Protein AF-A0A922MWJ1-F1 (afdb_monomer)

Mean predicted aligned error: 18.18 Å

Radius of gyration: 22.11 Å; Cα contacts (8 Å, |Δi|>4): 135; chains: 1; bounding box: 50×34×79 Å

Secondary structure (DSSP, 8-state):
-TT-GGGT-TTSTTSS-HHHHHHHHHHHHTTS-TT--HHHHHHHHHHHHHHHHHHHHHHHHHHHS-SS--------TTHHHHGGGGGGG--S-------------------HHHHHHHHHHHHHHTTT---SSS-TTSHHHHHHHHHHHHHHTS-HHHHHHHHHHHHHHHHHT-TT-TT-TTT--------

Nearest PDB structures (foldseek):
  6xip-assembly1_C-2  TM=5.883E-01  e=5.086E+00  Severe acute respiratory syndrome coronavirus 2

pLDDT: mean 71.6, std 17.93, range [30.42, 93.5]

Solvent-accessible surface area (backbone atoms only — not comparable to full-atom values): 11684 Å² total; per-residue (Å²): 112,85,92,48,44,37,76,77,33,84,88,34,89,45,37,82,35,61,71,58,32,52,48,52,24,35,60,55,14,63,76,73,40,90,90,43,43,28,64,58,47,48,53,52,50,50,51,51,52,53,53,50,53,51,52,52,52,52,42,49,52,49,67,67,56,80,61,103,60,82,77,69,77,84,84,57,89,59,51,76,81,46,52,69,69,59,61,78,71,62,65,95,65,92,72,91,72,81,79,81,74,92,79,83,89,72,88,74,97,72,64,71,64,14,51,53,50,18,53,50,51,26,49,58,42,51,56,90,60,94,64,92,85,75,54,82,83,40,77,49,31,46,50,16,51,53,52,20,58,54,26,50,74,39,55,55,66,56,24,50,53,53,49,51,53,52,49,52,52,54,54,41,63,32,88,88,32,93,79,9,73,87,70,61,70,79,88,75,80,78,129

Organism: Spodoptera exigua (NCBI:txid7107)

Structure (mmCIF, N/CA/C/O backbone):
data_AF-A0A922MWJ1-F1
#
_entry.id   AF-A0A922MWJ1-F1
#
loop_
_atom_site.group_PDB
_atom_site.id
_atom_site.type_symbol
_atom_site.label_atom_id
_atom_site.label_alt_id
_atom_site.label_comp_id
_atom_site.label_asym_id
_atom_site.label_entity_id
_atom_site.label_seq_id
_atom_site.pdbx_PDB_ins_code
_atom_site.Cartn_x
_atom_site.Cartn_y
_atom_site.Cartn_z
_atom_site.occupancy
_atom_site.B_iso_or_equiv
_atom_site.auth_seq_id
_atom_site.auth_comp_id
_atom_site.auth_asym_id
_atom_site.auth_atom_id
_atom_site.pdbx_PDB_model_num
A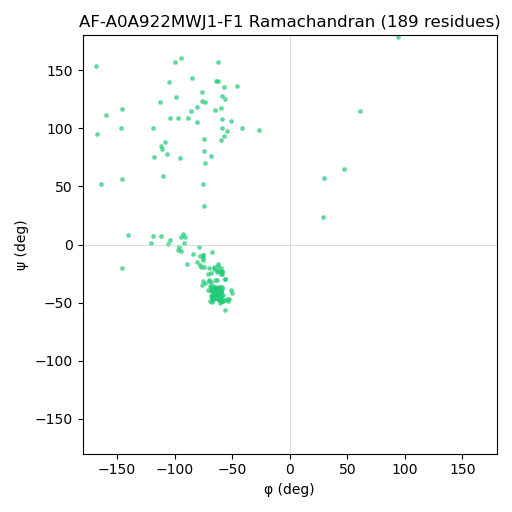TOM 1 N N . MET A 1 1 ? -7.086 -5.189 -0.617 1.00 83.56 1 MET A N 1
ATOM 2 C CA . MET A 1 1 ? -7.471 -3.976 -1.378 1.00 83.56 1 MET A CA 1
ATOM 3 C C . MET A 1 1 ? -8.116 -4.308 -2.727 1.00 83.56 1 MET A C 1
ATOM 5 O O . MET A 1 1 ? -9.212 -3.816 -2.960 1.00 83.56 1 MET A O 1
ATOM 9 N N . GLU A 1 2 ? -7.516 -5.153 -3.585 1.00 87.00 2 GLU A N 1
ATOM 10 C CA . GLU A 1 2 ? -8.071 -5.513 -4.917 1.00 87.00 2 GLU A CA 1
ATOM 11 C C . GLU A 1 2 ? -9.545 -5.962 -4.868 1.00 87.00 2 GLU A C 1
ATOM 13 O O . GLU A 1 2 ? -10.358 -5.479 -5.646 1.00 87.00 2 GLU A O 1
ATOM 18 N N . SER A 1 3 ? -9.941 -6.765 -3.879 1.00 87.19 3 SER A N 1
ATOM 19 C CA . SER A 1 3 ? -11.322 -7.254 -3.718 1.00 87.19 3 SER A CA 1
ATOM 20 C C . SER A 1 3 ? -12.378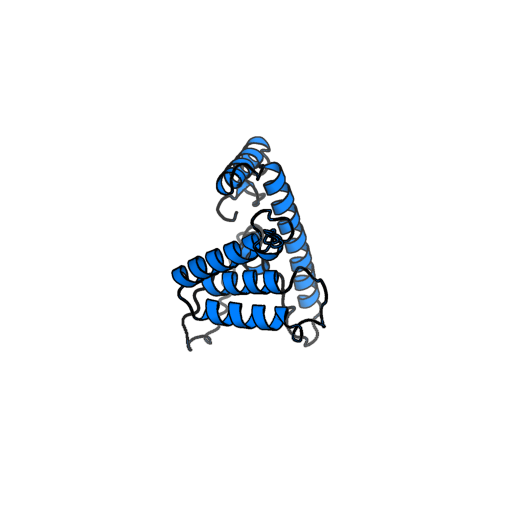 -6.194 -3.359 1.00 87.19 3 SER A C 1
ATOM 22 O O . SER A 1 3 ? -13.565 -6.509 -3.318 1.00 87.19 3 SER A O 1
ATOM 24 N N . ARG A 1 4 ? -11.991 -4.940 -3.081 1.00 88.00 4 ARG A N 1
ATOM 25 C CA . ARG A 1 4 ? -12.904 -3.857 -2.665 1.00 88.00 4 ARG A CA 1
ATOM 26 C C . ARG A 1 4 ? -12.893 -2.701 -3.681 1.00 88.00 4 ARG A C 1
ATOM 28 O O . ARG A 1 4 ? -12.284 -1.663 -3.429 1.00 88.00 4 ARG A O 1
ATOM 35 N N . PRO A 1 5 ? -13.543 -2.848 -4.851 1.00 88.25 5 PRO A N 1
ATOM 36 C CA . PRO A 1 5 ? -13.468 -1.878 -5.952 1.00 88.25 5 PRO A CA 1
ATOM 37 C C . PRO A 1 5 ? -13.989 -0.479 -5.609 1.00 88.25 5 PRO A C 1
ATOM 39 O O . PRO A 1 5 ? -13.556 0.501 -6.207 1.00 88.25 5 PRO A O 1
ATOM 42 N N . ASN A 1 6 ? -14.854 -0.340 -4.606 1.00 87.06 6 ASN A N 1
ATOM 43 C CA . ASN A 1 6 ? -15.387 0.952 -4.177 1.00 87.06 6 ASN A CA 1
ATOM 44 C C . ASN A 1 6 ? -14.332 1.940 -3.644 1.00 87.06 6 ASN A C 1
ATOM 46 O O . ASN A 1 6 ? -14.624 3.127 -3.575 1.00 87.06 6 ASN A O 1
ATOM 50 N N . ILE A 1 7 ? -13.122 1.495 -3.288 1.00 86.31 7 ILE A N 1
ATOM 51 C CA . ILE A 1 7 ? -12.037 2.374 -2.803 1.00 86.31 7 ILE A CA 1
ATOM 52 C C . ILE A 1 7 ? -10.921 2.615 -3.834 1.00 86.31 7 ILE A C 1
ATOM 54 O O . ILE A 1 7 ? -9.952 3.321 -3.535 1.00 86.31 7 ILE A O 1
ATOM 58 N N . TRP A 1 8 ? -11.021 2.036 -5.037 1.00 88.12 8 TRP A N 1
ATOM 59 C CA . TRP A 1 8 ? -9.957 2.137 -6.045 1.00 88.12 8 TRP A CA 1
ATOM 60 C C . TRP A 1 8 ? -10.413 2.189 -7.506 1.00 88.12 8 TRP A C 1
ATOM 62 O O . TRP A 1 8 ? -9.643 2.659 -8.338 1.00 88.12 8 TRP A O 1
ATOM 72 N N . ASN A 1 9 ? -11.631 1.754 -7.830 1.00 88.31 9 ASN A N 1
A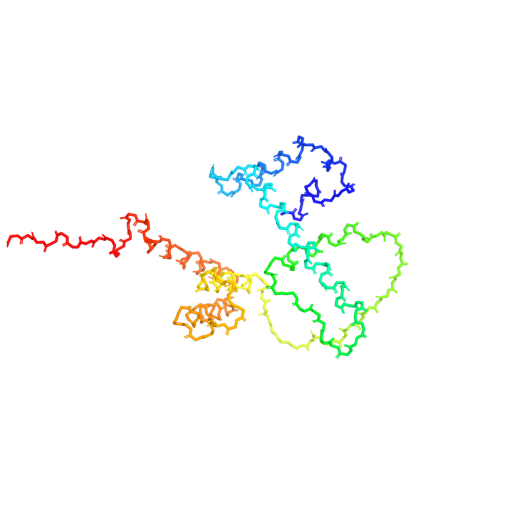TOM 73 C CA . ASN A 1 9 ? -12.174 1.764 -9.184 1.00 88.31 9 ASN A CA 1
ATOM 74 C C . ASN A 1 9 ? -13.191 2.912 -9.349 1.00 88.31 9 ASN A C 1
ATOM 76 O O . ASN A 1 9 ? -14.306 2.792 -8.840 1.00 88.31 9 ASN A O 1
ATOM 80 N N . PRO A 1 10 ? -12.868 3.982 -10.101 1.00 84.38 10 PRO A N 1
ATOM 81 C CA . PRO A 1 10 ? -13.781 5.093 -10.369 1.00 84.38 10 PRO A CA 1
ATOM 82 C C . PRO A 1 10 ? -15.086 4.697 -11.064 1.00 84.38 10 PRO A C 1
ATOM 84 O O . PRO A 1 10 ? -16.086 5.386 -10.903 1.00 84.38 10 PRO A O 1
ATOM 87 N N . LYS A 1 11 ? -15.093 3.581 -11.809 1.00 84.06 11 LYS A N 1
ATOM 88 C CA . LYS A 1 11 ? -16.288 3.053 -12.488 1.00 84.06 11 LYS A CA 1
ATOM 89 C C . LYS A 1 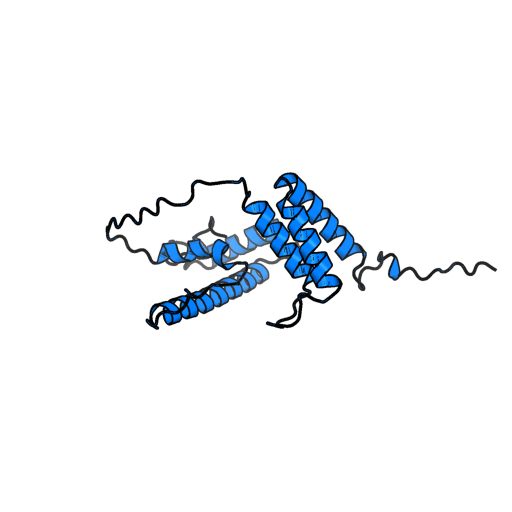11 ? -17.237 2.320 -11.527 1.00 84.06 11 LYS A C 1
ATOM 91 O O . LYS A 1 11 ? -18.339 1.954 -11.918 1.00 84.06 11 LYS A O 1
ATOM 96 N N . HIS A 1 12 ? -16.828 2.062 -10.282 1.00 84.38 12 HIS A N 1
ATOM 97 C CA . HIS A 1 12 ? -17.676 1.379 -9.310 1.00 84.38 12 HIS A CA 1
ATOM 98 C C . HIS A 1 12 ? -18.753 2.340 -8.760 1.00 84.38 12 HIS A C 1
ATOM 100 O O . HIS A 1 12 ? -18.394 3.405 -8.258 1.00 84.38 12 HIS A O 1
ATOM 106 N N . PRO A 1 13 ? -20.049 1.965 -8.719 1.00 85.69 13 PRO A N 1
ATOM 107 C CA . PRO A 1 13 ? -21.137 2.868 -8.306 1.00 85.69 13 PRO A CA 1
ATOM 108 C C . PRO A 1 13 ? -20.962 3.494 -6.915 1.00 85.69 13 PRO A C 1
ATOM 110 O O . PRO A 1 13 ? -21.406 4.603 -6.649 1.00 85.69 13 PRO A O 1
ATOM 113 N N . LYS A 1 14 ? -20.284 2.783 -6.007 1.00 87.00 14 LYS A N 1
ATOM 114 C CA . LYS A 1 14 ? -20.013 3.250 -4.635 1.00 87.00 14 LYS A CA 1
ATOM 115 C C . LYS A 1 14 ? -18.690 4.016 -4.480 1.00 87.00 14 LYS A C 1
ATOM 117 O O . LYS A 1 14 ? -18.314 4.310 -3.352 1.00 87.00 14 LYS A O 1
ATOM 122 N N . TYR A 1 15 ? -17.977 4.315 -5.568 1.00 81.50 15 TYR A N 1
ATOM 123 C CA . TYR A 1 15 ? -16.695 5.030 -5.522 1.00 81.50 15 TYR A CA 1
ATOM 124 C C . TYR A 1 15 ? -16.841 6.494 -5.092 1.00 81.50 15 TYR A C 1
ATOM 126 O O . TYR A 1 15 ? -16.017 7.023 -4.349 1.00 81.50 15 TYR A O 1
ATOM 134 N N . THR A 1 16 ? -17.915 7.156 -5.512 1.00 80.81 16 THR A N 1
ATOM 135 C CA . THR A 1 16 ? -18.207 8.543 -5.121 1.00 80.81 16 THR A CA 1
ATOM 136 C C . THR A 1 16 ? -18.838 8.638 -3.732 1.00 80.81 16 THR A C 1
ATOM 138 O O . THR A 1 16 ? -18.838 9.704 -3.123 1.00 80.81 16 THR A O 1
ATOM 141 N N . SER A 1 17 ? -19.334 7.523 -3.186 1.00 88.06 17 SER A N 1
ATOM 142 C CA . SER A 1 17 ? -19.963 7.510 -1.870 1.00 88.06 17 SER A CA 1
ATOM 143 C C . SER A 1 17 ? -18.924 7.479 -0.749 1.00 88.06 17 SER A C 1
ATOM 145 O O . SER A 1 17 ? -18.343 6.434 -0.444 1.00 88.06 17 SER A O 1
ATOM 147 N N . LEU A 1 18 ? -18.748 8.626 -0.088 1.00 84.62 18 LEU A N 1
ATOM 148 C CA . LEU A 1 18 ? -17.897 8.770 1.100 1.00 84.62 18 LEU A CA 1
ATOM 149 C C . LEU A 1 18 ? -18.262 7.750 2.183 1.00 84.62 18 LEU A C 1
ATOM 151 O O . LEU A 1 18 ? -17.400 6.997 2.626 1.00 84.62 18 LEU A O 1
ATOM 155 N N . LYS A 1 19 ? -19.557 7.621 2.498 1.00 89.56 19 LYS A N 1
ATOM 156 C CA . LYS A 1 19 ? -20.070 6.671 3.498 1.00 89.56 19 LYS A CA 1
ATOM 157 C C . LYS A 1 19 ? -19.596 5.235 3.250 1.00 89.56 19 LYS A C 1
ATOM 159 O O . LYS A 1 19 ? -19.147 4.565 4.175 1.00 89.56 19 LYS A O 1
ATOM 164 N N . TYR A 1 20 ? -19.689 4.742 2.012 1.00 88.50 20 TYR A N 1
ATOM 165 C CA . TYR A 1 20 ? -19.267 3.372 1.697 1.00 88.50 20 TYR A CA 1
ATOM 166 C C . TYR A 1 20 ? -17.747 3.212 1.672 1.00 88.50 20 TYR A C 1
ATOM 168 O O . TYR A 1 20 ? -17.247 2.149 2.034 1.00 88.50 20 TYR A O 1
ATOM 176 N N . ARG A 1 21 ? -17.006 4.242 1.258 1.00 88.25 21 ARG A N 1
ATOM 177 C CA . ARG A 1 21 ? -15.540 4.220 1.273 1.00 88.25 21 ARG A CA 1
ATOM 178 C C . ARG A 1 21 ? -14.987 4.206 2.688 1.00 88.25 21 ARG A C 1
ATOM 180 O O . ARG A 1 21 ? -14.182 3.334 2.995 1.00 88.25 21 ARG A O 1
ATOM 187 N N . ASP A 1 22 ? -15.460 5.106 3.542 1.00 91.12 22 ASP A N 1
ATOM 188 C CA . ASP A 1 22 ? -15.017 5.194 4.933 1.00 91.12 22 ASP A CA 1
ATOM 189 C C . ASP A 1 22 ? -15.386 3.920 5.702 1.00 91.12 22 ASP A C 1
ATOM 191 O O . ASP A 1 22 ? -14.548 3.383 6.424 1.00 91.12 22 ASP A O 1
ATOM 195 N N . LYS A 1 23 ? -16.568 3.336 5.436 1.00 93.38 23 LYS A N 1
ATOM 196 C CA . LYS A 1 23 ? -16.925 2.004 5.949 1.00 93.38 23 LYS A CA 1
ATOM 197 C C . LYS A 1 23 ? -15.915 0.934 5.523 1.00 93.38 23 LYS A C 1
ATOM 199 O O . LYS A 1 23 ? -15.459 0.161 6.353 1.00 93.38 23 LYS A O 1
ATOM 204 N N . THR A 1 24 ? -15.543 0.882 4.245 1.00 93.50 24 THR A N 1
ATOM 205 C CA . THR A 1 24 ? -14.551 -0.092 3.764 1.00 93.50 24 THR A CA 1
ATOM 206 C C . THR A 1 24 ? -13.170 0.128 4.375 1.00 93.50 24 THR A C 1
ATOM 208 O O . THR A 1 24 ? -12.498 -0.850 4.686 1.00 93.50 24 THR A O 1
ATOM 211 N N . TYR A 1 25 ? -12.738 1.373 4.583 1.00 91.00 25 TYR A N 1
ATOM 212 C CA . TYR A 1 25 ? -11.474 1.631 5.274 1.00 91.00 25 TYR A CA 1
ATOM 213 C C . TYR A 1 25 ? -11.525 1.211 6.746 1.00 91.00 25 TYR A C 1
ATOM 215 O O . TYR A 1 25 ? -10.560 0.625 7.226 1.00 91.00 25 TYR A O 1
ATOM 223 N N . ALA A 1 26 ? -12.643 1.442 7.438 1.00 92.25 26 ALA A N 1
ATOM 224 C CA . ALA A 1 26 ? -12.844 0.973 8.808 1.00 92.25 26 ALA A CA 1
ATOM 225 C C . ALA A 1 26 ? -12.854 -0.564 8.904 1.00 92.25 26 ALA A C 1
ATOM 227 O O . ALA A 1 26 ? -12.191 -1.118 9.772 1.00 92.25 26 ALA A O 1
ATOM 228 N N . GLU A 1 27 ? -13.522 -1.255 7.970 1.00 92.88 27 GLU A N 1
ATOM 229 C CA . GLU A 1 27 ? -13.491 -2.725 7.868 1.00 92.88 27 GLU A CA 1
ATOM 230 C C . GLU A 1 27 ? -12.072 -3.261 7.627 1.00 92.88 27 GLU A C 1
ATOM 232 O O . GLU A 1 27 ? -11.717 -4.322 8.128 1.00 92.88 27 GLU A O 1
ATOM 237 N N . PHE A 1 28 ? -11.246 -2.550 6.852 1.00 90.75 28 PHE A N 1
ATOM 238 C CA . PHE A 1 28 ? -9.840 -2.924 6.698 1.00 90.75 28 PHE A CA 1
ATOM 239 C C . PHE A 1 28 ? -9.065 -2.713 7.989 1.00 90.75 28 PHE A C 1
ATOM 241 O O . PHE A 1 28 ? -8.288 -3.582 8.364 1.00 90.75 28 PHE A O 1
ATOM 248 N N . ALA A 1 29 ? -9.275 -1.581 8.655 1.00 91.81 29 ALA A N 1
ATOM 249 C CA . ALA A 1 29 ? -8.581 -1.244 9.887 1.00 91.81 29 ALA A CA 1
ATOM 250 C C . ALA A 1 29 ? -8.847 -2.285 10.988 1.00 91.81 29 ALA A C 1
ATOM 252 O O . ALA A 1 29 ? -7.905 -2.748 11.622 1.00 91.81 29 ALA A O 1
ATOM 253 N N . SER A 1 30 ? -10.090 -2.768 11.114 1.00 91.06 30 SER A N 1
ATOM 254 C CA . SER A 1 30 ? -10.455 -3.786 12.109 1.00 91.06 30 SER A CA 1
ATOM 255 C C . SER A 1 30 ? -9.743 -5.133 11.938 1.00 91.06 30 SER A C 1
ATOM 257 O O . SER A 1 30 ? -9.701 -5.910 12.883 1.00 91.06 30 SER A O 1
ATOM 259 N N . LEU A 1 31 ? -9.180 -5.430 10.759 1.00 89.06 31 LEU A N 1
ATOM 260 C CA . LEU A 1 31 ? -8.400 -6.657 10.540 1.00 89.06 31 LEU A CA 1
ATOM 261 C C . LEU A 1 31 ? -7.013 -6.612 11.194 1.00 89.06 31 LEU A C 1
ATOM 263 O O . LEU A 1 31 ? -6.402 -7.661 11.369 1.00 89.06 31 LEU A O 1
ATOM 267 N N . TYR A 1 32 ? -6.514 -5.417 11.516 1.00 81.19 32 TYR A N 1
ATOM 268 C CA . TYR A 1 32 ? -5.160 -5.199 12.028 1.00 81.19 32 TYR A CA 1
ATOM 269 C C . TYR A 1 32 ? -5.148 -4.746 13.494 1.00 81.19 32 TYR A C 1
ATOM 271 O O . TYR A 1 32 ? -4.091 -4.422 14.016 1.00 81.19 32 TYR A O 1
ATOM 279 N N . GLY A 1 33 ? -6.303 -4.747 14.166 1.00 80.75 33 GLY A N 1
ATOM 280 C CA . GLY A 1 33 ? -6.432 -4.364 15.572 1.00 80.75 33 GLY A CA 1
ATOM 281 C C . GLY A 1 33 ? -6.814 -2.898 15.789 1.00 80.75 33 GLY A C 1
ATOM 282 O O . GLY A 1 33 ? -7.004 -2.120 14.856 1.00 80.75 33 GLY A O 1
ATOM 283 N N . ASN A 1 34 ? -6.961 -2.531 17.062 1.00 81.56 34 ASN A N 1
ATOM 284 C CA . ASN A 1 34 ? -7.569 -1.261 17.484 1.00 81.56 34 ASN A CA 1
ATOM 285 C C . ASN A 1 34 ? -6.657 -0.038 17.282 1.00 81.56 34 ASN A C 1
ATOM 287 O O . ASN A 1 34 ? -7.110 1.098 17.397 1.00 81.56 34 ASN A O 1
ATOM 291 N N . GLU A 1 35 ? -5.377 -0.266 16.997 1.00 81.56 35 GLU A N 1
ATOM 292 C CA . GLU A 1 35 ? -4.370 0.772 16.752 1.00 81.56 35 GLU A CA 1
ATOM 293 C C . GLU A 1 35 ? -4.466 1.379 15.343 1.00 81.56 35 GLU A C 1
ATOM 295 O O . GLU A 1 35 ? -3.991 2.488 15.095 1.00 81.56 35 GLU A O 1
ATOM 300 N N . PHE A 1 36 ? -5.143 0.692 14.419 1.00 84.25 36 PHE A N 1
ATOM 301 C CA . PHE A 1 36 ? -5.390 1.196 13.078 1.00 84.25 36 PHE A CA 1
ATOM 302 C C . PHE A 1 36 ? -6.793 1.785 12.991 1.00 84.25 36 PHE A C 1
ATOM 304 O O . PHE A 1 36 ? -7.797 1.136 13.276 1.00 84.25 36 PHE A O 1
ATOM 311 N N . THR A 1 37 ? -6.879 3.028 12.522 1.00 90.88 37 THR A N 1
ATOM 312 C CA . THR A 1 37 ? -8.154 3.663 12.183 1.00 90.88 37 THR A CA 1
ATOM 313 C C . THR A 1 37 ? -8.392 3.605 10.678 1.00 90.88 37 THR A C 1
ATOM 315 O O . THR A 1 37 ? -7.454 3.541 9.876 1.00 90.88 37 THR A O 1
ATOM 318 N N . GLY A 1 38 ? -9.658 3.699 10.259 1.00 88.88 38 GLY A N 1
ATOM 319 C CA . GLY A 1 38 ? -9.992 3.821 8.836 1.00 88.88 38 GLY A CA 1
ATOM 320 C C . GLY A 1 38 ? -9.297 5.015 8.164 1.00 88.88 38 GLY A C 1
ATOM 321 O O . GLY A 1 38 ? -8.944 4.943 6.988 1.00 88.88 38 GLY A O 1
ATOM 322 N N . GLN A 1 39 ? -9.019 6.084 8.917 1.00 86.50 39 GLN A N 1
ATOM 323 C CA . GLN A 1 39 ? -8.283 7.244 8.420 1.00 86.50 39 GLN A CA 1
ATOM 324 C C . GLN A 1 39 ? -6.814 6.904 8.117 1.00 86.50 39 GLN A C 1
ATOM 326 O O . GLN A 1 39 ? -6.349 7.177 7.013 1.00 86.50 39 GLN A O 1
ATOM 331 N N . ILE A 1 40 ? -6.123 6.193 9.016 1.00 84.50 40 ILE A N 1
ATOM 332 C CA . ILE A 1 40 ? -4.745 5.718 8.784 1.00 84.50 40 ILE A CA 1
ATOM 333 C C . ILE A 1 40 ? -4.679 4.827 7.534 1.00 84.50 40 ILE A C 1
ATOM 335 O O . ILE A 1 40 ? -3.799 4.989 6.683 1.00 84.50 40 ILE A O 1
ATOM 339 N N . VAL A 1 41 ? -5.644 3.916 7.373 1.00 90.12 41 VAL A N 1
ATOM 340 C CA . VAL A 1 41 ? -5.732 3.043 6.191 1.00 90.12 41 VAL A CA 1
ATOM 341 C C . VAL A 1 41 ? -5.941 3.859 4.911 1.00 90.12 41 VAL A C 1
ATOM 343 O O . VAL A 1 41 ? -5.298 3.592 3.892 1.00 90.12 41 VAL A O 1
ATOM 346 N N . LYS A 1 42 ? -6.820 4.863 4.947 1.00 89.44 42 LYS A N 1
ATOM 347 C CA . LYS A 1 42 ? -7.104 5.761 3.820 1.00 89.44 42 LYS A CA 1
ATOM 348 C C . LYS A 1 42 ? -5.877 6.572 3.407 1.00 89.44 42 LYS A C 1
ATOM 350 O O . LYS A 1 42 ? -5.596 6.666 2.207 1.00 89.44 42 LYS A O 1
ATOM 355 N N . ASP A 1 43 ? -5.135 7.111 4.367 1.00 86.62 43 ASP A N 1
ATOM 356 C CA . ASP A 1 43 ? -3.926 7.897 4.113 1.00 86.62 43 ASP A CA 1
ATOM 357 C C . ASP A 1 43 ? -2.823 7.015 3.528 1.00 86.62 43 ASP A C 1
ATOM 359 O O . ASP A 1 43 ? -2.252 7.325 2.476 1.00 86.62 43 ASP A O 1
ATOM 363 N N . ARG A 1 44 ? -2.611 5.830 4.114 1.00 90.50 44 ARG A N 1
ATOM 364 C CA . ARG A 1 44 ? -1.662 4.850 3.579 1.00 90.50 44 ARG A CA 1
ATOM 365 C C . ARG A 1 44 ? -2.031 4.417 2.163 1.00 90.50 44 ARG A C 1
ATOM 367 O O . ARG A 1 44 ? -1.164 4.377 1.290 1.00 90.50 44 ARG A O 1
ATOM 374 N N . TRP A 1 45 ? -3.306 4.125 1.908 1.00 91.62 45 TRP A N 1
ATOM 375 C CA . TRP A 1 45 ? -3.788 3.745 0.581 1.00 91.62 45 TRP A CA 1
ATOM 376 C C . TRP A 1 45 ? -3.619 4.871 -0.446 1.00 91.62 45 TRP A C 1
ATOM 378 O O . TRP A 1 45 ? -3.239 4.621 -1.592 1.00 91.62 45 TRP A O 1
ATOM 388 N N . THR A 1 46 ? -3.845 6.121 -0.045 1.00 87.00 46 THR A N 1
ATOM 389 C CA . THR A 1 46 ? -3.624 7.292 -0.903 1.00 87.00 46 THR A CA 1
ATOM 390 C C . THR A 1 46 ? -2.155 7.422 -1.292 1.00 87.00 46 THR A C 1
ATOM 392 O O . THR A 1 46 ? -1.859 7.541 -2.482 1.00 87.00 46 THR A O 1
ATOM 395 N N . ASN A 1 47 ? -1.238 7.278 -0.333 1.00 89.62 47 ASN A N 1
ATOM 396 C CA . ASN A 1 47 ? 0.202 7.292 -0.594 1.00 89.62 47 ASN A CA 1
ATOM 397 C C . ASN A 1 47 ? 0.628 6.168 -1.549 1.00 89.62 47 ASN A C 1
ATOM 399 O O . ASN A 1 47 ? 1.361 6.420 -2.504 1.00 89.62 47 ASN A O 1
ATOM 403 N N . ILE A 1 48 ? 0.113 4.947 -1.356 1.00 93.25 48 ILE A N 1
ATOM 404 C CA . ILE A 1 48 ? 0.371 3.808 -2.254 1.00 93.25 48 ILE A CA 1
ATOM 405 C C . ILE A 1 48 ? -0.064 4.137 -3.689 1.00 93.25 48 ILE A C 1
ATOM 407 O O . ILE A 1 48 ? 0.722 3.961 -4.621 1.00 93.25 48 ILE A O 1
ATOM 411 N N . ARG A 1 49 ? -1.279 4.664 -3.893 1.00 90.06 49 ARG A N 1
ATOM 412 C CA . ARG A 1 49 ? -1.758 5.027 -5.240 1.00 90.06 49 ARG A CA 1
ATOM 413 C C . ARG A 1 49 ? -0.918 6.130 -5.884 1.00 90.06 49 ARG A C 1
ATOM 415 O O . ARG A 1 49 ? -0.618 6.037 -7.073 1.00 90.06 49 ARG A O 1
ATOM 422 N N . SER A 1 50 ? -0.516 7.142 -5.118 1.00 87.75 50 SER A N 1
ATOM 423 C CA . SER A 1 50 ? 0.352 8.221 -5.604 1.00 87.75 50 SER A CA 1
ATOM 424 C C . SER A 1 50 ? 1.721 7.694 -6.040 1.00 87.75 50 SER A C 1
ATOM 426 O O . SER A 1 50 ? 2.185 8.013 -7.137 1.00 87.75 50 SER A O 1
ATOM 428 N N . THR A 1 51 ? 2.342 6.821 -5.241 1.00 91.75 51 THR A N 1
ATOM 429 C CA . THR A 1 51 ? 3.612 6.172 -5.597 1.00 91.75 51 THR A CA 1
ATOM 430 C C . THR A 1 51 ? 3.465 5.285 -6.829 1.00 91.75 51 THR A C 1
ATOM 432 O O . THR A 1 51 ? 4.299 5.352 -7.733 1.00 91.75 51 THR A O 1
ATOM 435 N N . PHE A 1 52 ? 2.376 4.523 -6.937 1.00 91.75 52 PHE A N 1
ATOM 436 C CA . PHE A 1 52 ? 2.101 3.723 -8.130 1.00 91.75 52 PHE A CA 1
ATOM 437 C C . PHE A 1 52 ? 1.969 4.594 -9.390 1.00 91.75 52 PHE A C 1
ATOM 439 O O . PHE A 1 52 ? 2.596 4.305 -10.408 1.00 91.75 52 PHE A O 1
ATOM 446 N N . ALA A 1 53 ? 1.224 5.702 -9.318 1.00 88.94 53 ALA A N 1
ATOM 447 C CA . ALA A 1 53 ? 1.082 6.643 -10.429 1.00 88.94 53 ALA A CA 1
ATOM 448 C C . ALA A 1 53 ? 2.425 7.280 -10.838 1.00 88.94 53 ALA A C 1
ATOM 450 O O . ALA A 1 53 ? 2.678 7.475 -12.028 1.00 88.94 53 ALA A O 1
ATOM 451 N N . ASN A 1 54 ? 3.311 7.560 -9.875 1.00 90.31 54 ASN A N 1
ATOM 452 C CA . ASN A 1 54 ? 4.673 8.024 -10.147 1.00 90.31 54 ASN A CA 1
ATOM 453 C C . ASN A 1 54 ? 5.472 7.000 -10.959 1.00 90.31 54 ASN A C 1
ATOM 455 O O . ASN A 1 54 ? 6.038 7.357 -11.993 1.00 90.31 54 ASN A O 1
ATOM 459 N N . TYR A 1 55 ? 5.496 5.736 -10.531 1.00 90.31 55 TYR A N 1
ATOM 460 C CA . TYR A 1 55 ? 6.189 4.678 -11.271 1.00 9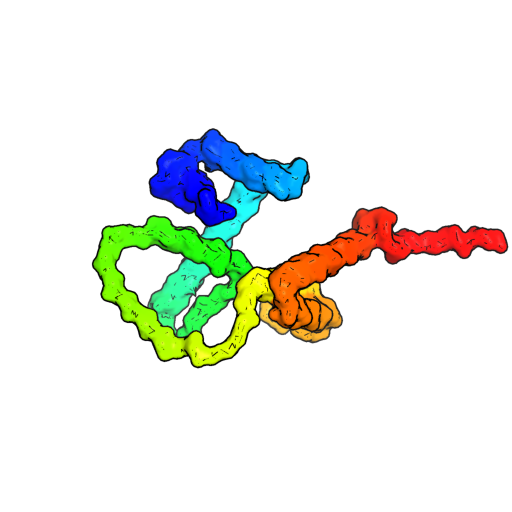0.31 55 TYR A CA 1
ATOM 461 C C . TYR A 1 55 ? 5.578 4.440 -12.649 1.00 90.31 55 TYR A C 1
ATOM 463 O O . TYR A 1 55 ? 6.317 4.301 -13.619 1.00 90.31 55 TYR A O 1
ATOM 471 N N . LEU A 1 56 ? 4.251 4.497 -12.770 1.00 90.06 56 LEU A N 1
ATOM 472 C CA . LEU A 1 56 ? 3.576 4.372 -14.058 1.00 90.06 56 LEU A CA 1
ATOM 473 C C . LEU A 1 56 ? 4.017 5.462 -15.047 1.00 90.06 56 LEU A C 1
ATOM 475 O O . LEU A 1 56 ? 4.246 5.167 -16.216 1.00 90.06 56 LEU A O 1
ATOM 479 N N . ARG A 1 57 ? 4.185 6.710 -14.587 1.00 87.62 57 ARG A N 1
ATOM 480 C CA . ARG A 1 57 ? 4.733 7.797 -15.417 1.00 87.62 57 ARG A CA 1
ATOM 481 C C . ARG A 1 57 ? 6.178 7.538 -15.843 1.00 87.62 57 ARG A C 1
ATOM 483 O O . ARG A 1 57 ? 6.513 7.829 -16.986 1.00 87.62 57 ARG A O 1
ATOM 490 N N . LYS A 1 58 ? 7.016 6.994 -14.954 1.00 86.62 58 LYS A N 1
ATOM 491 C CA . LYS A 1 58 ? 8.413 6.647 -15.272 1.00 86.62 58 LYS A CA 1
ATOM 492 C C . LYS A 1 58 ? 8.495 5.542 -16.327 1.00 86.62 58 LYS A C 1
ATOM 494 O O . LYS A 1 58 ? 9.214 5.710 -17.302 1.00 86.62 58 LYS A O 1
ATOM 499 N N . VAL A 1 59 ? 7.697 4.481 -16.175 1.00 87.19 59 VAL A N 1
ATOM 500 C CA . VAL A 1 59 ? 7.591 3.389 -17.159 1.00 87.19 59 VAL A CA 1
ATOM 501 C C . VAL A 1 59 ? 7.147 3.925 -18.521 1.00 87.19 59 VAL A C 1
ATOM 503 O O . VAL A 1 59 ? 7.779 3.628 -19.525 1.00 87.19 59 VAL A O 1
ATOM 506 N N . LYS A 1 60 ? 6.094 4.755 -18.569 1.00 85.62 60 LYS A N 1
ATOM 507 C CA . LYS A 1 60 ? 5.613 5.343 -19.831 1.00 85.62 60 LYS A CA 1
ATOM 508 C C . LYS A 1 60 ? 6.680 6.188 -20.524 1.00 85.62 60 LYS A C 1
ATOM 510 O O . LYS A 1 60 ? 6.949 5.961 -21.694 1.00 85.62 60 LYS A O 1
ATOM 515 N N . LYS A 1 61 ? 7.333 7.092 -19.785 1.00 83.88 61 LYS A N 1
ATOM 516 C CA . LYS A 1 61 ? 8.420 7.922 -20.325 1.00 83.88 61 LYS A CA 1
ATOM 517 C C . LYS A 1 61 ? 9.583 7.090 -20.858 1.00 83.88 61 LYS A C 1
ATOM 519 O O . LYS A 1 61 ? 10.122 7.422 -21.905 1.00 83.88 61 LYS A O 1
ATOM 524 N N . ALA A 1 62 ? 9.962 6.027 -20.153 1.00 81.75 62 ALA A N 1
ATOM 525 C CA . ALA A 1 62 ? 11.017 5.132 -20.612 1.00 81.75 62 ALA A CA 1
ATOM 526 C C . ALA A 1 62 ? 10.625 4.389 -21.897 1.00 81.75 62 ALA A C 1
ATOM 528 O O . ALA A 1 62 ? 11.442 4.274 -22.798 1.00 81.75 62 ALA A O 1
ATOM 529 N N . ASN A 1 63 ? 9.369 3.951 -22.014 1.00 77.06 63 ASN A N 1
ATOM 530 C CA . ASN A 1 63 ? 8.873 3.290 -23.224 1.00 77.06 63 ASN A CA 1
ATOM 531 C C . ASN A 1 63 ? 8.738 4.250 -24.423 1.00 77.06 63 ASN A C 1
ATOM 533 O O . ASN A 1 63 ? 8.870 3.830 -25.569 1.00 77.06 63 ASN A O 1
ATOM 537 N N . GLU A 1 64 ? 8.433 5.527 -24.176 1.00 78.44 64 GLU A N 1
ATOM 538 C CA . GLU A 1 64 ? 8.326 6.568 -25.209 1.00 78.44 64 GLU A CA 1
ATOM 539 C C . GLU A 1 64 ? 9.702 7.034 -25.709 1.00 78.44 64 GLU A C 1
ATOM 541 O O . GLU A 1 64 ? 9.851 7.368 -26.886 1.00 78.44 64 GLU A O 1
ATOM 546 N N . ALA A 1 65 ? 10.718 7.012 -24.841 1.00 72.06 65 ALA A N 1
ATOM 547 C CA . ALA A 1 65 ? 12.113 7.259 -25.184 1.00 72.06 65 ALA A CA 1
ATOM 548 C C . ALA A 1 65 ? 12.701 6.049 -25.935 1.00 72.06 65 ALA A C 1
ATOM 550 O O . ALA A 1 65 ? 13.511 5.295 -25.406 1.00 72.06 65 ALA A O 1
ATOM 551 N N . LYS A 1 66 ? 12.255 5.839 -27.179 1.00 58.12 66 LYS A N 1
ATOM 552 C CA . LYS A 1 66 ? 12.797 4.829 -28.097 1.00 58.12 66 LYS A CA 1
ATOM 553 C C . LYS A 1 66 ? 14.288 5.075 -28.336 1.00 58.12 66 LYS A C 1
ATOM 555 O O . LYS A 1 66 ? 14.657 5.909 -29.157 1.00 58.12 66 LYS A O 1
ATOM 560 N N . GLY A 1 67 ? 15.133 4.326 -27.652 1.00 54.28 67 GLY A N 1
ATOM 561 C CA . GLY A 1 67 ? 16.546 4.220 -27.979 1.00 54.28 67 GLY A CA 1
ATOM 562 C C . GLY A 1 67 ? 17.139 3.068 -27.204 1.00 54.28 67 GLY A C 1
ATOM 563 O O . GLY A 1 67 ? 17.433 3.282 -26.039 1.00 54.28 67 GLY A O 1
ATOM 564 N N . ASP A 1 68 ? 17.202 1.885 -27.834 1.00 58.31 68 ASP A N 1
ATOM 565 C CA . ASP A 1 68 ? 17.979 0.657 -27.540 1.00 58.31 68 ASP A CA 1
ATOM 566 C C . ASP A 1 68 ? 18.351 0.332 -26.076 1.00 58.31 68 ASP A C 1
ATOM 568 O O . ASP A 1 68 ? 19.306 -0.388 -25.797 1.00 58.31 68 ASP A O 1
ATOM 572 N N . GLY A 1 69 ? 17.594 0.859 -25.122 1.00 61.12 69 GLY A N 1
ATOM 573 C CA . GLY A 1 69 ? 17.865 0.808 -23.701 1.00 61.12 69 GLY A CA 1
ATOM 574 C C . GLY A 1 69 ? 16.954 -0.196 -23.024 1.00 61.12 69 GLY A C 1
ATOM 575 O O . GLY A 1 69 ? 15.762 -0.284 -23.326 1.00 61.12 69 GLY A O 1
ATOM 576 N N . GLU A 1 70 ? 17.537 -0.937 -22.088 1.00 61.59 70 GLU A N 1
ATOM 577 C CA . GLU A 1 70 ? 16.850 -1.911 -21.245 1.00 61.59 70 GLU A CA 1
ATOM 578 C C . GLU A 1 70 ? 15.527 -1.352 -20.678 1.00 61.59 70 GLU A C 1
ATOM 580 O O . GLU A 1 70 ? 15.480 -0.205 -20.209 1.00 61.59 70 GLU A O 1
ATOM 585 N N . PRO A 1 71 ? 14.440 -2.148 -20.684 1.00 67.69 71 PRO A N 1
ATOM 586 C CA . PRO A 1 71 ? 13.138 -1.710 -20.203 1.00 67.69 71 PRO A CA 1
ATOM 587 C C . PRO A 1 71 ? 13.230 -1.227 -18.753 1.00 67.69 71 PRO A C 1
ATOM 589 O O . PRO A 1 71 ? 13.825 -1.877 -17.891 1.00 67.69 71 PRO A O 1
ATOM 592 N N . TYR A 1 72 ? 12.600 -0.085 -18.458 1.00 79.00 72 TYR A N 1
ATOM 593 C CA . TYR A 1 72 ? 12.630 0.498 -17.117 1.00 79.00 72 TYR A CA 1
ATOM 594 C C . TYR A 1 72 ? 12.062 -0.473 -16.074 1.00 79.00 72 TYR A C 1
ATOM 596 O O . TYR A 1 72 ? 10.852 -0.708 -15.989 1.00 79.00 72 TYR A O 1
ATOM 604 N N . LYS A 1 73 ? 12.956 -1.015 -15.244 1.00 82.94 73 LYS A N 1
ATOM 605 C CA . LYS A 1 73 ? 12.620 -1.973 -14.193 1.00 82.94 73 LYS A CA 1
ATOM 606 C C . LYS A 1 73 ? 12.206 -1.246 -12.917 1.00 82.94 73 LYS A C 1
ATOM 608 O O . LYS A 1 73 ? 13.006 -0.578 -12.265 1.00 82.94 73 LYS A O 1
ATOM 613 N N . VAL A 1 74 ? 10.945 -1.411 -12.526 1.00 84.06 74 VAL A N 1
ATOM 614 C CA . VAL A 1 74 ? 10.433 -0.877 -11.259 1.00 84.06 74 VAL A CA 1
ATOM 615 C C . VAL A 1 74 ? 10.922 -1.744 -10.095 1.00 84.06 74 VAL A C 1
ATOM 617 O O . VAL A 1 74 ? 10.651 -2.939 -10.056 1.00 84.06 74 VAL A O 1
ATOM 620 N N . THR A 1 75 ? 11.603 -1.140 -9.121 1.00 86.31 75 THR A N 1
ATOM 621 C CA . THR A 1 75 ? 12.127 -1.822 -7.918 1.00 86.31 75 THR A CA 1
ATOM 622 C C . THR A 1 75 ? 11.206 -1.717 -6.698 1.00 86.31 75 THR A C 1
ATOM 624 O O . THR A 1 75 ? 11.497 -2.260 -5.634 1.00 86.31 75 THR A O 1
ATOM 627 N N . TRP A 1 76 ? 10.080 -1.011 -6.820 1.00 88.56 76 TRP A N 1
ATOM 628 C CA . TRP A 1 76 ? 9.158 -0.797 -5.709 1.00 88.56 76 TRP A CA 1
ATOM 629 C C . TRP A 1 76 ? 8.367 -2.061 -5.366 1.00 88.56 76 TRP A C 1
ATOM 631 O O . TRP A 1 76 ? 7.621 -2.579 -6.190 1.00 88.56 76 TRP A O 1
ATOM 641 N N . HIS A 1 77 ? 8.471 -2.511 -4.115 1.00 86.06 77 HIS A N 1
ATOM 642 C CA . HIS A 1 77 ? 7.917 -3.782 -3.631 1.00 86.06 77 HIS A CA 1
ATOM 643 C C . HIS A 1 77 ? 6.391 -3.935 -3.778 1.00 86.06 77 HIS A C 1
ATOM 645 O O . HIS A 1 77 ? 5.897 -5.055 -3.843 1.00 86.06 77 HIS A O 1
ATOM 651 N N . LEU A 1 78 ? 5.627 -2.838 -3.851 1.00 87.81 78 LEU A N 1
ATOM 652 C CA . LEU A 1 78 ? 4.174 -2.896 -4.080 1.00 87.81 78 LEU A CA 1
ATOM 653 C C . LEU A 1 78 ? 3.786 -2.808 -5.558 1.00 87.81 78 LEU A C 1
ATOM 655 O O . LEU A 1 78 ? 2.594 -2.807 -5.860 1.00 87.81 78 LEU A O 1
ATOM 659 N N . TRP A 1 79 ? 4.752 -2.722 -6.478 1.00 89.81 79 TRP A N 1
ATOM 660 C CA . TRP A 1 79 ? 4.483 -2.556 -7.904 1.00 89.81 79 TRP A CA 1
ATOM 661 C C . TRP A 1 79 ? 3.577 -3.660 -8.440 1.00 89.81 79 TRP A C 1
ATOM 663 O O . TRP A 1 79 ? 2.485 -3.369 -8.930 1.00 89.81 79 TRP A O 1
ATOM 673 N N . ASP A 1 80 ? 3.986 -4.921 -8.274 1.00 88.31 80 ASP A N 1
ATOM 674 C CA . ASP A 1 80 ? 3.232 -6.063 -8.788 1.00 88.31 80 ASP A CA 1
ATOM 675 C C . ASP A 1 80 ? 1.864 -6.196 -8.121 1.00 88.31 80 ASP A C 1
ATOM 677 O O . ASP A 1 80 ? 0.859 -6.383 -8.810 1.00 88.31 80 ASP A O 1
ATOM 681 N N . ALA A 1 81 ? 1.811 -5.988 -6.802 1.00 88.62 81 ALA A N 1
ATOM 682 C CA . ALA A 1 81 ? 0.577 -5.994 -6.023 1.00 88.62 81 ALA A CA 1
ATOM 683 C C . ALA A 1 81 ? -0.398 -4.878 -6.432 1.00 88.62 81 ALA A C 1
ATOM 685 O O . ALA A 1 81 ? -1.592 -5.000 -6.183 1.00 88.62 81 ALA A O 1
ATOM 686 N N . CYS A 1 82 ? 0.078 -3.799 -7.063 1.00 91.94 82 CYS A N 1
ATOM 687 C CA . CYS A 1 82 ? -0.747 -2.688 -7.538 1.00 91.94 82 CYS A CA 1
ATOM 688 C C . CYS A 1 82 ? -1.115 -2.787 -9.027 1.00 91.94 82 CYS A C 1
ATOM 690 O O . CYS A 1 82 ? -1.923 -1.982 -9.493 1.00 91.94 82 CYS A O 1
ATOM 692 N N . LYS A 1 83 ? -0.603 -3.770 -9.788 1.00 89.94 83 LYS A N 1
ATOM 693 C CA . LYS A 1 83 ? -0.897 -3.905 -11.232 1.00 89.94 83 LYS A CA 1
ATOM 694 C C . LYS A 1 83 ? -2.388 -4.064 -11.537 1.00 89.94 83 LYS A C 1
ATOM 696 O O . LYS A 1 83 ? -2.821 -3.699 -12.629 1.00 89.94 83 LYS A O 1
ATOM 701 N N . PHE A 1 84 ? -3.204 -4.522 -10.582 1.00 88.88 84 PHE A N 1
ATOM 702 C CA . PHE A 1 84 ? -4.662 -4.562 -10.750 1.00 88.88 84 PHE A CA 1
ATOM 703 C C . PHE A 1 84 ? -5.282 -3.178 -11.006 1.00 88.88 84 PHE A C 1
ATOM 705 O O . PHE A 1 84 ? -6.311 -3.091 -11.672 1.00 88.88 84 PHE A O 1
ATOM 712 N N . LEU A 1 85 ? -4.637 -2.091 -10.566 1.00 88.25 85 LEU A N 1
ATOM 713 C CA . LEU A 1 85 ? -5.085 -0.719 -10.823 1.00 88.25 85 LEU A CA 1
ATOM 714 C C . LEU A 1 85 ? -5.030 -0.348 -12.314 1.00 88.25 85 LEU A C 1
ATOM 716 O O . LEU A 1 85 ? -5.750 0.549 -12.747 1.00 88.25 85 LEU A O 1
ATOM 720 N N . LEU A 1 86 ? -4.233 -1.057 -13.122 1.00 86.31 86 LEU A N 1
ATOM 721 C CA . LEU A 1 86 ? -4.175 -0.863 -14.575 1.00 86.31 86 LEU A CA 1
ATOM 722 C C . LEU A 1 86 ? -5.440 -1.371 -15.281 1.00 86.31 86 LEU A C 1
ATOM 724 O O . LEU A 1 86 ? -5.791 -0.868 -16.348 1.00 86.31 86 LEU A O 1
ATOM 728 N N . LYS A 1 87 ? -6.154 -2.333 -14.675 1.00 79.12 87 LYS A N 1
ATOM 729 C CA . LYS A 1 87 ? -7.341 -2.980 -15.261 1.00 79.12 87 LYS A CA 1
ATOM 730 C C . LYS A 1 87 ? -8.502 -1.998 -15.486 1.00 79.12 87 LYS A C 1
ATOM 732 O O . LYS A 1 87 ? -9.323 -2.223 -16.364 1.00 79.12 87 LYS A O 1
ATOM 737 N N . VAL A 1 88 ? -8.551 -0.882 -14.752 1.00 65.75 88 VAL A N 1
ATOM 738 C CA . VAL A 1 88 ? -9.608 0.148 -14.855 1.00 65.75 88 VAL A CA 1
ATOM 739 C C . VAL A 1 88 ? -9.612 0.859 -16.220 1.00 65.75 88 VAL A C 1
ATOM 741 O O . VAL A 1 88 ? -10.674 1.266 -16.706 1.00 65.75 88 VAL A O 1
ATOM 744 N N . ASN A 1 89 ? -8.433 0.982 -16.844 1.00 50.88 89 ASN A N 1
ATOM 745 C CA . ASN A 1 89 ? -8.216 1.745 -18.077 1.00 50.88 89 ASN A CA 1
ATOM 746 C C . ASN A 1 89 ? -8.298 0.911 -19.361 1.00 50.88 89 ASN A C 1
ATOM 748 O O . ASN A 1 89 ? -8.257 1.491 -20.444 1.00 50.88 89 ASN A O 1
ATOM 752 N N . LYS A 1 90 ? -8.433 -0.420 -19.277 1.00 51.97 90 LYS A N 1
ATOM 753 C CA . LYS A 1 90 ? -8.751 -1.229 -20.458 1.00 51.97 90 LYS A CA 1
ATOM 754 C C . LYS A 1 90 ? -10.225 -1.010 -20.786 1.00 51.97 90 LYS A C 1
ATOM 756 O O . LYS A 1 90 ? -11.105 -1.653 -20.219 1.00 51.97 90 LYS A O 1
ATOM 761 N N . ASN A 1 91 ? -10.502 -0.019 -21.626 1.00 36.78 91 ASN A N 1
ATOM 762 C CA . ASN A 1 91 ? -11.796 0.065 -22.278 1.00 36.78 91 ASN A CA 1
ATOM 763 C C . ASN A 1 91 ? -11.973 -1.179 -23.147 1.00 36.78 91 ASN A C 1
ATOM 765 O O . ASN A 1 91 ? -11.029 -1.664 -23.764 1.00 36.78 91 ASN A O 1
ATOM 769 N N . VAL A 1 92 ? -13.197 -1.687 -23.136 1.00 42.41 92 VAL A N 1
ATOM 770 C CA . VAL A 1 92 ? -13.713 -2.672 -24.074 1.00 42.41 92 VAL A CA 1
ATOM 771 C C . VAL A 1 92 ? -13.510 -2.123 -25.485 1.00 42.41 92 VAL A C 1
ATOM 773 O O . VAL A 1 92 ? -14.284 -1.294 -25.943 1.00 42.41 92 VAL A O 1
ATOM 776 N N . GLN A 1 93 ? -12.444 -2.550 -26.141 1.00 33.34 93 GLN A N 1
ATOM 777 C CA . GLN A 1 93 ? -12.372 -2.710 -27.584 1.00 33.34 93 GLN A CA 1
ATOM 778 C C . GLN A 1 93 ? -11.466 -3.912 -27.795 1.00 33.34 93 GLN A C 1
ATOM 780 O O . GLN A 1 93 ? -10.336 -3.941 -27.304 1.00 33.34 93 GLN A O 1
ATOM 785 N N . GLY A 1 94 ? -12.057 -4.952 -28.380 1.00 40.12 94 GLY A N 1
ATOM 786 C CA . GLY A 1 94 ? -11.356 -6.169 -28.728 1.00 40.12 94 GLY A CA 1
ATOM 787 C C . GLY A 1 94 ? -10.182 -5.819 -29.621 1.00 40.12 94 GLY A C 1
ATOM 788 O O . GLY A 1 94 ? -10.352 -5.149 -30.632 1.00 40.12 94 GLY A O 1
ATOM 789 N N . ASP A 1 95 ? -9.012 -6.259 -29.200 1.00 31.48 95 ASP A N 1
ATOM 790 C CA . ASP A 1 95 ? -7.979 -6.653 -30.130 1.00 31.48 95 ASP A CA 1
ATOM 791 C C . ASP A 1 95 ? -7.237 -7.793 -29.445 1.00 31.48 95 ASP A C 1
ATOM 793 O O . ASP A 1 95 ? -6.466 -7.602 -28.495 1.00 31.48 95 ASP A O 1
ATOM 797 N N . ASP A 1 96 ? -7.597 -9.000 -29.872 1.00 41.16 96 ASP A N 1
ATOM 798 C CA . ASP A 1 96 ? -6.805 -10.201 -29.684 1.00 41.16 96 ASP A CA 1
ATOM 799 C C . ASP A 1 96 ? -5.460 -9.961 -30.367 1.00 41.16 96 ASP A C 1
ATOM 801 O O . ASP A 1 96 ? -5.280 -10.226 -31.549 1.00 41.16 96 ASP A O 1
ATOM 805 N N . ASN A 1 97 ? -4.501 -9.426 -29.621 1.00 36.19 97 ASN A N 1
ATOM 806 C CA . ASN A 1 97 ? -3.099 -9.615 -29.944 1.00 36.19 97 ASN A CA 1
ATOM 807 C C . ASN A 1 97 ? -2.494 -10.488 -28.857 1.00 36.19 97 ASN A C 1
ATOM 809 O O . ASN A 1 97 ? -1.961 -10.037 -27.838 1.00 36.19 97 ASN A O 1
ATOM 813 N N . ASP A 1 98 ? -2.695 -11.775 -29.117 1.00 39.97 98 ASP A N 1
ATOM 814 C CA . ASP A 1 98 ? -1.912 -12.903 -28.663 1.00 39.97 98 ASP A CA 1
ATOM 815 C C . ASP A 1 98 ? -0.414 -12.571 -28.742 1.00 39.97 98 ASP A C 1
ATOM 817 O O . ASP A 1 98 ? 0.208 -12.595 -29.800 1.00 39.97 98 ASP A O 1
ATOM 821 N N . TYR A 1 99 ? 0.175 -12.220 -27.601 1.00 33.16 99 TYR A N 1
ATOM 822 C CA . TYR A 1 99 ? 1.612 -12.352 -27.410 1.00 33.16 99 TYR A CA 1
ATOM 823 C C . TYR A 1 99 ? 1.856 -13.691 -26.718 1.00 33.16 99 TYR A C 1
ATOM 825 O O . TYR A 1 99 ? 2.161 -13.755 -25.523 1.00 33.16 99 TYR A O 1
ATOM 833 N N . THR A 1 100 ? 1.723 -14.773 -27.486 1.00 41.94 100 THR A N 1
ATOM 834 C CA . THR A 1 100 ? 2.412 -16.036 -27.231 1.00 41.94 100 THR A CA 1
ATOM 835 C C . THR A 1 100 ? 3.897 -15.750 -27.037 1.00 41.94 100 THR A C 1
ATOM 837 O O . THR A 1 100 ? 4.620 -15.496 -27.996 1.00 41.94 100 THR A O 1
ATOM 840 N N . ASN A 1 101 ? 4.372 -15.825 -25.796 1.00 33.06 101 ASN A N 1
ATOM 841 C CA . ASN A 1 101 ? 5.776 -16.096 -25.513 1.00 33.06 101 ASN A CA 1
ATOM 842 C C . ASN A 1 101 ? 5.878 -17.515 -24.957 1.00 33.06 101 ASN A C 1
ATOM 844 O O . ASN A 1 101 ? 5.794 -17.766 -23.753 1.00 33.06 101 ASN A O 1
ATOM 848 N N . ASN A 1 102 ? 6.020 -18.445 -25.900 1.00 36.28 102 ASN A N 1
ATOM 849 C CA . ASN A 1 102 ? 6.503 -19.798 -25.685 1.00 36.28 102 ASN A CA 1
ATOM 850 C C . ASN A 1 102 ? 7.990 -19.749 -25.317 1.00 36.28 102 ASN A C 1
ATOM 852 O O . ASN A 1 102 ? 8.812 -20.041 -26.170 1.00 36.28 102 ASN A O 1
ATOM 856 N N . ASP A 1 103 ? 8.340 -19.372 -24.083 1.00 36.06 103 ASP A N 1
ATOM 857 C CA . ASP A 1 103 ? 9.686 -19.673 -23.568 1.00 36.06 103 ASP A CA 1
ATOM 858 C C . ASP A 1 103 ? 9.826 -19.535 -22.047 1.00 36.06 103 ASP A C 1
ATOM 860 O O . ASP A 1 103 ? 10.718 -18.877 -21.522 1.00 36.06 103 ASP A O 1
ATOM 864 N N . LEU A 1 104 ? 8.943 -20.189 -21.286 1.00 35.97 104 LEU A N 1
ATOM 865 C CA . LEU A 1 104 ? 9.217 -20.410 -19.862 1.00 35.97 104 LEU A CA 1
ATOM 866 C C . LEU A 1 104 ? 8.661 -21.747 -19.360 1.00 35.97 104 LEU A C 1
ATOM 868 O O . LEU A 1 104 ? 7.907 -21.829 -18.393 1.00 35.97 104 LEU A O 1
ATOM 872 N N . LYS A 1 105 ? 9.074 -22.837 -20.012 1.00 45.34 105 LYS A N 1
ATOM 873 C CA . LYS A 1 105 ? 9.084 -24.168 -19.395 1.00 45.34 105 LYS A CA 1
ATOM 874 C C . LYS A 1 105 ? 10.524 -24.616 -19.176 1.00 45.34 105 LYS A C 1
ATOM 876 O O . LYS A 1 105 ? 11.053 -25.426 -19.925 1.00 45.34 105 LYS A O 1
ATOM 881 N N . LYS A 1 106 ? 11.118 -24.149 -18.076 1.00 30.98 106 LYS A N 1
ATOM 882 C CA . LYS A 1 106 ? 12.049 -24.964 -17.288 1.00 30.98 106 LYS A CA 1
ATOM 883 C C . LYS A 1 106 ? 12.181 -24.401 -15.871 1.00 30.98 106 LYS A C 1
ATOM 885 O O . LYS A 1 106 ? 12.786 -23.358 -15.697 1.00 30.98 106 LYS A O 1
ATOM 890 N N . SER A 1 107 ? 11.656 -25.158 -14.897 1.00 30.42 107 SER A N 1
ATOM 891 C CA . SER A 1 107 ? 12.241 -25.361 -13.556 1.00 30.42 107 SER A CA 1
ATOM 892 C C . SER A 1 107 ? 12.413 -24.103 -12.678 1.00 30.42 107 SER A C 1
ATOM 894 O O . SER A 1 107 ? 13.251 -23.265 -12.956 1.00 30.42 107 SER A O 1
ATOM 896 N N . LEU A 1 108 ? 11.753 -23.896 -11.539 1.00 33.00 108 LEU A N 1
ATOM 897 C CA . LEU A 1 108 ? 11.290 -24.809 -10.497 1.00 33.00 108 LEU A CA 1
ATOM 898 C C . LEU A 1 108 ? 10.335 -24.002 -9.580 1.00 33.00 108 LEU A C 1
ATOM 900 O O . LEU A 1 108 ? 10.462 -22.783 -9.482 1.00 33.00 108 LEU A O 1
ATOM 904 N N . ASN A 1 109 ? 9.403 -24.684 -8.914 1.00 43.12 109 ASN A N 1
ATOM 905 C CA . ASN A 1 109 ? 8.498 -24.193 -7.862 1.00 43.12 109 ASN A CA 1
ATOM 906 C C . ASN A 1 109 ? 9.006 -22.991 -7.034 1.00 43.12 109 ASN A C 1
ATOM 908 O O . ASN A 1 109 ? 9.692 -23.186 -6.037 1.00 43.12 109 ASN A O 1
ATOM 912 N N . ASN A 1 110 ? 8.574 -21.770 -7.358 1.00 42.97 110 ASN A N 1
ATOM 913 C CA . ASN A 1 110 ? 8.737 -20.610 -6.480 1.00 42.97 110 ASN A CA 1
ATOM 914 C C . ASN A 1 110 ? 7.352 -20.081 -6.130 1.00 42.97 110 ASN A C 1
ATOM 916 O O . ASN A 1 110 ? 6.689 -19.415 -6.924 1.00 42.97 110 ASN A O 1
ATOM 920 N N . ASN A 1 111 ? 6.888 -20.441 -4.937 1.00 45.44 111 ASN A N 1
ATOM 921 C CA . ASN A 1 111 ? 5.630 -19.962 -4.396 1.00 45.44 111 ASN A CA 1
ATOM 922 C C . ASN A 1 111 ? 5.751 -18.434 -4.186 1.00 45.44 111 ASN A C 1
ATOM 924 O O . ASN A 1 111 ? 6.586 -18.005 -3.379 1.00 45.44 111 ASN A O 1
ATOM 928 N N . PRO A 1 112 ? 4.972 -17.594 -4.900 1.00 57.00 112 PRO A N 1
ATOM 929 C CA . PRO A 1 112 ? 5.152 -16.135 -4.922 1.00 57.00 112 PRO A CA 1
ATOM 930 C C . PRO A 1 112 ? 5.015 -15.497 -3.532 1.00 57.00 112 PRO A C 1
ATOM 932 O O . PRO A 1 112 ? 5.532 -14.412 -3.274 1.00 57.00 112 PRO A O 1
ATOM 935 N N . THR A 1 113 ? 4.363 -16.196 -2.605 1.00 55.03 113 THR A N 1
ATOM 936 C CA . THR A 1 113 ? 4.185 -15.790 -1.212 1.00 55.03 113 THR A CA 1
ATOM 937 C C . THR A 1 113 ? 5.507 -15.779 -0.434 1.00 55.03 113 THR A C 1
ATOM 939 O O . THR A 1 113 ? 5.783 -14.805 0.264 1.00 55.03 113 THR A O 1
ATOM 942 N N . CYS A 1 114 ? 6.368 -16.796 -0.594 1.00 52.41 114 CYS A N 1
ATOM 943 C CA . CYS A 1 114 ? 7.646 -16.881 0.135 1.00 52.41 114 CYS A CA 1
ATOM 944 C C . CYS A 1 114 ? 8.611 -15.780 -0.287 1.00 52.41 114 CYS A C 1
ATOM 946 O O . CYS A 1 114 ? 9.293 -15.182 0.540 1.00 52.41 114 CYS A O 1
ATOM 948 N N . GLN A 1 115 ? 8.646 -15.493 -1.587 1.00 60.94 115 GLN A N 1
ATOM 949 C CA . GLN A 1 115 ? 9.555 -14.505 -2.150 1.00 60.94 115 GLN A CA 1
ATOM 950 C C . GLN A 1 115 ? 9.206 -13.089 -1.674 1.00 60.94 115 GLN A C 1
ATOM 952 O O . GLN A 1 115 ? 10.093 -12.296 -1.364 1.00 60.94 115 GLN A O 1
ATOM 957 N N . ASN A 1 116 ? 7.915 -12.792 -1.512 1.00 62.75 116 ASN A N 1
ATOM 958 C CA . ASN A 1 116 ? 7.448 -11.517 -0.967 1.00 62.75 116 ASN A CA 1
ATOM 959 C C . ASN A 1 116 ? 7.793 -11.349 0.519 1.00 62.75 116 ASN A C 1
ATOM 961 O O . ASN A 1 116 ? 8.192 -10.264 0.948 1.00 62.75 116 ASN A O 1
ATOM 965 N N . ILE A 1 117 ? 7.679 -12.427 1.295 1.00 61.28 117 ILE A N 1
ATOM 966 C CA . ILE A 1 117 ? 8.028 -12.455 2.718 1.00 61.28 117 ILE A CA 1
ATOM 967 C C . ILE A 1 117 ? 9.544 -12.277 2.900 1.00 61.28 117 ILE A C 1
ATOM 969 O O . ILE A 1 117 ? 9.979 -11.395 3.641 1.00 61.28 117 ILE A O 1
ATOM 973 N N . ALA A 1 118 ? 10.343 -13.033 2.143 1.00 60.91 118 ALA A N 1
ATOM 974 C CA . ALA A 1 118 ? 11.797 -12.920 2.104 1.00 60.91 118 ALA A CA 1
ATOM 975 C C . ALA A 1 118 ? 12.252 -11.488 1.775 1.00 60.91 118 ALA A C 1
ATOM 977 O O . ALA A 1 118 ? 13.078 -10.918 2.484 1.00 60.91 118 ALA A O 1
ATOM 978 N N . ASN A 1 119 ? 11.651 -10.865 0.755 1.00 63.06 119 ASN A N 1
ATOM 979 C CA . ASN A 1 119 ? 11.951 -9.484 0.368 1.00 63.06 119 ASN A CA 1
ATOM 980 C C . ASN A 1 119 ? 11.558 -8.461 1.443 1.00 63.06 119 ASN A C 1
ATOM 982 O O . ASN A 1 119 ? 12.253 -7.463 1.631 1.00 63.06 119 ASN A O 1
ATOM 986 N N . SER A 1 120 ? 10.451 -8.692 2.151 1.00 61.28 120 SER A N 1
ATOM 987 C CA . SER A 1 120 ? 9.992 -7.805 3.225 1.00 61.28 120 SER A CA 1
ATOM 988 C C . SER A 1 120 ? 10.959 -7.823 4.404 1.00 61.28 120 SER A C 1
ATOM 990 O O . SER A 1 120 ? 11.357 -6.766 4.884 1.00 61.28 120 SER A O 1
ATOM 992 N N . ILE A 1 121 ? 11.414 -9.009 4.804 1.00 63.78 121 ILE A N 1
ATOM 993 C CA . ILE A 1 121 ? 12.399 -9.173 5.874 1.00 63.78 121 ILE A CA 1
ATOM 994 C C . ILE A 1 121 ? 13.749 -8.588 5.484 1.00 63.78 121 ILE A C 1
ATOM 996 O O . ILE A 1 121 ? 14.372 -7.879 6.270 1.00 63.78 121 ILE A O 1
ATOM 1000 N N . LEU A 1 122 ? 14.170 -8.801 4.243 1.00 61.91 122 LEU A N 1
ATOM 1001 C CA . LEU A 1 122 ? 15.391 -8.208 3.726 1.00 61.91 122 LEU A CA 1
ATOM 1002 C C . LEU A 1 122 ? 15.337 -6.672 3.799 1.00 61.91 122 LEU A C 1
ATOM 1004 O O . LEU A 1 122 ? 16.320 -6.040 4.167 1.00 61.91 122 LEU A O 1
ATOM 1008 N N . ASN A 1 123 ? 14.180 -6.062 3.529 1.00 60.19 123 ASN A N 1
ATOM 1009 C CA . ASN A 1 123 ? 13.997 -4.616 3.667 1.00 60.19 123 ASN A CA 1
ATOM 1010 C C . ASN A 1 123 ? 13.991 -4.131 5.127 1.00 60.19 123 ASN A C 1
ATOM 1012 O O . ASN A 1 123 ? 14.430 -3.013 5.384 1.00 60.19 123 ASN A O 1
ATOM 1016 N N . VAL A 1 124 ? 13.534 -4.958 6.073 1.00 61.66 124 VAL A N 1
ATOM 1017 C CA . VAL A 1 124 ? 13.638 -4.678 7.516 1.00 61.66 124 VAL A CA 1
ATOM 1018 C C . VAL A 1 124 ? 15.104 -4.686 7.952 1.00 61.66 124 VAL A C 1
ATOM 1020 O O . VAL A 1 124 ? 15.553 -3.737 8.586 1.00 61.66 124 VAL A O 1
ATOM 1023 N N . PHE A 1 125 ? 15.886 -5.682 7.525 1.00 57.81 125 PHE A N 1
ATOM 1024 C CA . PHE A 1 125 ? 17.330 -5.737 7.791 1.00 57.81 125 PHE A CA 1
ATOM 1025 C C . PHE A 1 125 ? 18.133 -4.652 7.057 1.00 57.81 125 PHE A C 1
ATOM 1027 O O . PHE A 1 125 ? 19.201 -4.260 7.520 1.00 57.81 125 PHE A O 1
ATOM 1034 N N . ARG A 1 126 ? 17.609 -4.131 5.939 1.00 60.62 126 ARG A N 1
ATOM 1035 C CA . ARG A 1 126 ? 18.152 -2.956 5.236 1.00 60.62 126 ARG A CA 1
ATOM 1036 C C . ARG A 1 126 ? 17.854 -1.627 5.941 1.00 60.62 126 ARG A C 1
ATOM 1038 O O . ARG A 1 126 ? 18.390 -0.616 5.503 1.00 60.62 126 ARG A O 1
ATOM 1045 N N . GLY A 1 127 ? 17.004 -1.617 6.976 1.00 48.88 127 GLY A N 1
ATOM 1046 C CA . GLY A 1 127 ? 16.755 -0.469 7.850 1.00 48.88 127 GLY A CA 1
ATOM 1047 C C . GLY A 1 127 ? 16.525 0.852 7.114 1.00 48.88 127 GLY A C 1
ATOM 1048 O O . GLY A 1 127 ? 17.356 1.732 7.240 1.00 48.88 127 GLY A O 1
ATOM 1049 N N . VAL A 1 128 ? 15.446 0.985 6.325 1.00 51.16 128 VAL A N 1
ATOM 1050 C CA . VAL A 1 128 ? 14.953 2.253 5.717 1.00 51.16 128 VAL A CA 1
ATOM 1051 C C . VAL A 1 128 ? 16.061 3.292 5.422 1.00 51.16 128 VAL A C 1
ATOM 1053 O O . VAL A 1 128 ? 16.018 4.422 5.899 1.00 51.16 128 VAL A O 1
ATOM 1056 N N . GLN A 1 129 ? 17.068 2.929 4.624 1.00 43.19 129 GLN A N 1
ATOM 1057 C CA . GLN A 1 129 ? 18.034 3.885 4.078 1.00 43.19 129 GLN A CA 1
ATOM 1058 C C . GLN A 1 129 ? 17.855 3.974 2.560 1.00 43.19 129 GLN A C 1
ATOM 1060 O O . GLN A 1 129 ? 17.914 2.977 1.843 1.00 43.19 129 GLN A O 1
ATOM 1065 N N . ASN A 1 130 ? 17.601 5.195 2.078 1.00 46.00 130 ASN A N 1
ATOM 1066 C CA . ASN A 1 130 ? 17.474 5.567 0.663 1.00 46.00 130 ASN A CA 1
ATOM 1067 C C . ASN A 1 130 ? 18.837 5.615 -0.052 1.00 46.00 130 ASN A C 1
ATOM 1069 O O . ASN A 1 130 ? 19.029 6.462 -0.923 1.00 46.00 130 ASN A O 1
ATOM 1073 N N . ASP A 1 131 ? 19.794 4.763 0.314 1.00 40.78 131 ASP A N 1
ATOM 1074 C CA . ASP A 1 131 ? 21.118 4.825 -0.293 1.00 40.78 131 ASP A CA 1
ATOM 1075 C C . ASP A 1 131 ? 21.238 3.810 -1.433 1.00 40.78 131 ASP A C 1
ATOM 1077 O O . ASP A 1 131 ? 21.226 2.594 -1.238 1.00 40.78 131 ASP A O 1
ATOM 1081 N N . VAL A 1 132 ? 21.268 4.337 -2.657 1.00 40.47 132 VAL A N 1
ATOM 1082 C CA . VAL A 1 132 ? 21.101 3.585 -3.910 1.00 40.47 132 VAL A CA 1
ATOM 1083 C C . VAL A 1 132 ? 22.352 2.768 -4.271 1.00 40.47 132 VAL A C 1
ATOM 1085 O O . VAL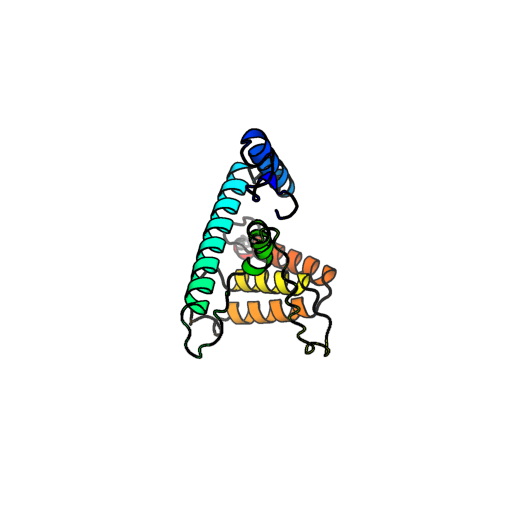 A 1 132 ? 22.268 1.920 -5.153 1.00 40.47 132 VAL A O 1
ATOM 1088 N N . PHE A 1 133 ? 23.486 2.933 -3.577 1.00 42.06 133 PHE A N 1
ATOM 1089 C CA . PHE A 1 133 ? 24.742 2.278 -3.981 1.00 42.06 133 PHE A CA 1
ATOM 1090 C C . PHE A 1 133 ? 25.636 1.716 -2.851 1.00 42.06 133 PHE A C 1
ATOM 1092 O O . PHE A 1 133 ? 26.737 1.260 -3.143 1.00 42.06 133 PHE A O 1
ATOM 1099 N N . GLY A 1 134 ? 25.203 1.685 -1.582 1.00 44.91 134 GLY A N 1
ATOM 1100 C CA . GLY A 1 134 ? 26.134 1.483 -0.451 1.00 44.91 134 GLY A CA 1
ATOM 1101 C C . GLY A 1 134 ? 25.969 0.261 0.470 1.00 44.91 134 GLY A C 1
ATOM 1102 O O . GLY A 1 134 ? 26.633 0.224 1.501 1.00 44.91 134 GLY A O 1
ATOM 1103 N N . LEU A 1 135 ? 25.088 -0.712 0.195 1.00 45.59 135 LEU A N 1
ATOM 1104 C CA . LEU A 1 135 ? 24.541 -1.573 1.272 1.00 45.59 135 LEU A CA 1
ATOM 1105 C C . LEU A 1 135 ? 24.779 -3.095 1.186 1.00 45.59 135 LEU A C 1
ATOM 1107 O O . LEU A 1 135 ? 24.362 -3.800 2.104 1.00 45.59 135 LEU A O 1
ATOM 1111 N N . GLU A 1 136 ? 25.476 -3.632 0.178 1.00 50.59 136 GLU A N 1
ATOM 1112 C CA . GLU A 1 136 ? 25.784 -5.083 0.139 1.00 50.59 136 GLU A CA 1
ATOM 1113 C C . GLU A 1 136 ? 26.913 -5.504 1.111 1.00 50.59 136 GLU A C 1
ATOM 1115 O O . GLU A 1 136 ? 27.047 -6.681 1.441 1.00 50.59 136 GLU A O 1
ATOM 1120 N N . ASN A 1 137 ? 27.671 -4.543 1.657 1.00 53.19 137 ASN A N 1
ATOM 1121 C CA . ASN A 1 137 ? 28.832 -4.801 2.522 1.00 53.19 137 ASN A CA 1
ATOM 1122 C C . ASN A 1 137 ? 28.600 -4.564 4.023 1.00 53.19 137 ASN A C 1
ATOM 1124 O O . ASN A 1 137 ? 29.538 -4.686 4.811 1.00 53.19 137 ASN A O 1
ATOM 1128 N N . THR A 1 138 ? 27.384 -4.224 4.460 1.00 60.91 138 THR A N 1
ATOM 1129 C CA . THR A 1 138 ? 27.122 -4.066 5.898 1.00 60.91 138 THR A CA 1
ATOM 1130 C C . THR A 1 138 ? 26.801 -5.418 6.535 1.00 60.91 138 THR A C 1
ATOM 1132 O O . THR A 1 138 ? 26.112 -6.253 5.945 1.00 60.91 138 THR A O 1
ATOM 1135 N N . LYS A 1 139 ? 27.259 -5.629 7.778 1.00 61.53 139 LYS A N 1
ATOM 1136 C CA . LYS A 1 139 ? 26.979 -6.852 8.554 1.00 61.53 139 LYS A CA 1
ATOM 1137 C C . LYS A 1 139 ? 25.477 -7.177 8.590 1.00 61.53 139 LYS A C 1
ATOM 1139 O O . LYS A 1 139 ? 25.095 -8.336 8.473 1.00 61.53 139 LYS A O 1
ATOM 1144 N N . TYR A 1 140 ? 24.622 -6.159 8.706 1.00 63.38 140 TYR A N 1
ATOM 1145 C CA . TYR A 1 140 ? 23.164 -6.316 8.743 1.00 63.38 140 TYR A CA 1
ATOM 1146 C C . TYR A 1 140 ? 22.550 -6.595 7.362 1.00 63.38 140 TYR A C 1
ATOM 1148 O O . TYR A 1 140 ? 21.631 -7.407 7.262 1.00 63.38 140 TYR A O 1
ATOM 1156 N N . GLY A 1 141 ? 23.095 -6.009 6.289 1.00 62.91 141 GLY A N 1
ATOM 1157 C CA . GLY A 1 141 ? 22.683 -6.297 4.911 1.00 62.91 141 GLY A CA 1
ATOM 1158 C C . GLY A 1 141 ? 22.967 -7.744 4.501 1.00 62.91 141 GLY A C 1
ATOM 1159 O O . GLY A 1 141 ? 22.084 -8.413 3.962 1.00 62.91 141 GLY A O 1
ATOM 1160 N N . GLN A 1 142 ? 24.152 -8.261 4.845 1.00 64.94 142 GLN A N 1
ATOM 1161 C CA . GLN A 1 142 ? 24.533 -9.659 4.600 1.00 64.94 142 GLN A CA 1
ATOM 1162 C C . GLN A 1 142 ? 23.633 -10.642 5.364 1.00 64.94 142 GLN A C 1
ATOM 1164 O O . GLN A 1 142 ? 23.168 -11.633 4.798 1.00 64.94 142 GLN A O 1
A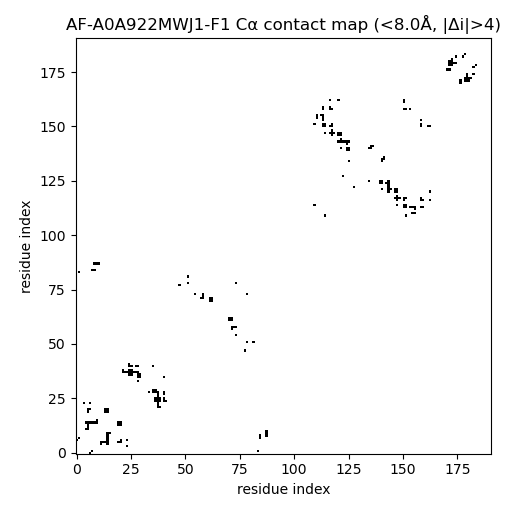TOM 1169 N N . VAL A 1 143 ? 23.321 -10.344 6.632 1.00 69.38 143 VAL A N 1
ATOM 1170 C CA . VAL A 1 143 ? 22.377 -11.140 7.435 1.00 69.38 143 VAL A CA 1
ATOM 1171 C C . VAL A 1 143 ? 20.980 -11.118 6.811 1.00 69.38 143 VAL A C 1
ATOM 1173 O O . VAL A 1 143 ? 20.373 -12.174 6.640 1.00 69.38 143 VAL A O 1
ATOM 1176 N N . GLY A 1 144 ? 20.487 -9.949 6.395 1.00 70.38 144 GLY A N 1
ATOM 1177 C CA . GLY A 1 144 ? 19.193 -9.827 5.723 1.00 70.38 144 GLY A CA 1
ATOM 1178 C C . GLY A 1 144 ? 19.102 -10.631 4.426 1.00 70.38 144 GLY A C 1
ATOM 1179 O O . GLY A 1 144 ? 18.082 -11.273 4.167 1.00 70.38 144 GLY A O 1
ATOM 1180 N N . GLN A 1 145 ? 20.178 -10.647 3.635 1.00 66.25 145 GLN A N 1
ATOM 1181 C CA . GLN A 1 145 ? 20.266 -11.436 2.407 1.00 66.25 145 GLN A CA 1
ATOM 1182 C C . GLN A 1 145 ? 20.227 -12.940 2.684 1.00 66.25 145 GLN A C 1
ATOM 1184 O O . GLN A 1 145 ? 19.459 -13.660 2.043 1.00 66.25 145 GLN A O 1
ATOM 1189 N N . LEU A 1 146 ? 20.994 -13.401 3.675 1.00 74.44 146 LEU A N 1
ATOM 1190 C CA . LEU A 1 146 ? 21.022 -14.806 4.072 1.00 74.44 146 LEU A CA 1
ATOM 1191 C C . LEU A 1 146 ? 19.651 -15.275 4.579 1.00 74.44 146 LEU A C 1
ATOM 1193 O O . LEU A 1 146 ? 19.172 -16.343 4.193 1.00 74.44 146 LEU A O 1
ATOM 1197 N N . VAL A 1 147 ? 18.990 -14.461 5.407 1.00 75.31 147 VAL A N 1
ATOM 1198 C CA . VAL A 1 147 ? 17.653 -14.760 5.934 1.00 75.31 147 VAL A CA 1
ATOM 1199 C C . VAL A 1 147 ? 16.633 -14.860 4.800 1.00 75.31 147 VAL A C 1
ATOM 1201 O O . VAL A 1 147 ? 15.884 -15.832 4.730 1.00 75.31 147 VAL A O 1
ATOM 1204 N N . ALA A 1 148 ? 16.629 -13.912 3.863 1.00 73.50 148 ALA A N 1
ATOM 1205 C CA . ALA A 1 148 ? 15.718 -13.945 2.723 1.00 73.50 148 ALA A CA 1
ATOM 1206 C C . ALA A 1 148 ? 15.955 -15.155 1.812 1.00 73.50 148 ALA A C 1
ATOM 1208 O O . ALA A 1 148 ? 15.003 -15.801 1.376 1.00 73.50 148 ALA A O 1
ATOM 1209 N N . GLN A 1 149 ? 17.222 -15.490 1.556 1.00 76.00 149 GLN A N 1
ATOM 1210 C CA . GLN A 1 149 ? 17.588 -16.669 0.779 1.00 76.00 149 GLN A CA 1
ATOM 1211 C C . GLN A 1 149 ? 17.125 -17.959 1.465 1.00 76.00 149 GLN A C 1
ATOM 1213 O O . GLN A 1 149 ? 16.685 -18.889 0.795 1.00 76.00 149 GLN A O 1
ATOM 1218 N N . LYS A 1 150 ? 17.189 -18.031 2.798 1.00 76.50 150 LYS A N 1
ATOM 1219 C CA . LYS A 1 150 ? 16.681 -19.190 3.539 1.00 76.50 150 LYS A CA 1
ATOM 1220 C C . LYS A 1 150 ? 15.161 -19.278 3.525 1.00 76.50 150 LYS A C 1
ATOM 1222 O O . LYS A 1 150 ? 14.634 -20.370 3.350 1.00 76.50 150 LYS A O 1
ATOM 1227 N N . LEU A 1 151 ? 14.457 -18.156 3.632 1.00 77.25 151 LEU A N 1
ATOM 1228 C CA . LEU A 1 151 ? 12.994 -18.125 3.565 1.00 77.25 151 LEU A CA 1
ATOM 1229 C C . LEU A 1 151 ? 12.454 -18.472 2.172 1.00 77.25 151 LEU A C 1
ATOM 1231 O O . LEU A 1 151 ? 11.396 -19.088 2.067 1.00 77.25 151 LEU A O 1
ATOM 1235 N N . SER A 1 152 ? 13.170 -18.123 1.099 1.00 76.31 152 SER A N 1
ATOM 1236 C CA . SER A 1 152 ? 12.759 -18.486 -0.264 1.00 76.31 152 SER A CA 1
ATOM 1237 C C . SER A 1 152 ? 12.891 -19.984 -0.558 1.00 76.31 152 SER A C 1
ATOM 1239 O O . SER A 1 152 ? 12.218 -20.481 -1.456 1.00 76.31 152 SER A O 1
ATOM 1241 N N . GLN A 1 153 ? 13.705 -20.707 0.218 1.00 81.75 153 GLN A N 1
ATOM 1242 C CA . GLN A 1 153 ? 13.855 -22.165 0.140 1.00 81.75 153 GLN A CA 1
ATOM 1243 C C . GLN A 1 153 ? 12.780 -22.928 0.935 1.00 81.75 153 GLN A C 1
ATOM 1245 O O . GLN A 1 153 ? 12.716 -24.153 0.850 1.00 81.75 153 GLN A O 1
ATOM 1250 N N . MET A 1 154 ? 11.950 -22.233 1.719 1.00 84.00 154 MET A N 1
ATOM 1251 C CA . MET A 1 154 ? 10.926 -22.839 2.572 1.00 84.00 154 MET A CA 1
ATOM 1252 C C . MET A 1 154 ? 9.555 -22.890 1.888 1.00 84.00 154 MET A C 1
ATOM 1254 O O . MET A 1 154 ? 9.261 -22.131 0.958 1.00 84.00 154 MET A O 1
ATOM 1258 N N . SER A 1 155 ? 8.674 -23.760 2.393 1.00 85.88 155 SER A N 1
ATOM 1259 C CA . SER A 1 155 ? 7.252 -23.718 2.040 1.00 85.88 155 SER A CA 1
ATOM 1260 C C . SER A 1 155 ? 6.632 -22.390 2.499 1.00 85.88 155 SER A C 1
ATOM 1262 O O . SER A 1 155 ? 7.134 -21.748 3.417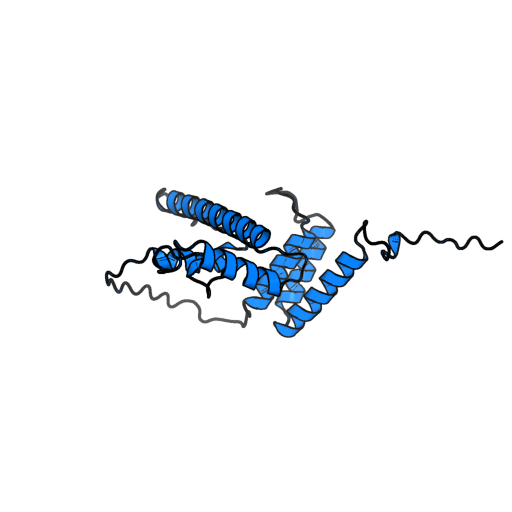 1.00 85.88 155 SER A O 1
ATOM 1264 N N . SER A 1 156 ? 5.522 -21.954 1.897 1.00 68.94 156 SER A N 1
ATOM 1265 C CA . SER A 1 156 ? 4.897 -20.675 2.291 1.00 68.94 156 SER A CA 1
ATOM 1266 C C . SER A 1 156 ? 4.385 -20.648 3.715 1.00 68.94 156 SER A C 1
ATOM 1268 O O . SER A 1 156 ? 4.403 -19.589 4.335 1.00 68.94 156 SER A O 1
ATOM 1270 N N . TYR A 1 157 ? 3.966 -21.797 4.233 1.00 79.06 157 TYR A N 1
ATOM 1271 C CA . TYR A 1 157 ? 3.550 -21.920 5.619 1.00 79.06 157 TYR A CA 1
ATOM 1272 C C . TYR A 1 157 ? 4.747 -21.781 6.569 1.00 79.06 157 TYR A C 1
ATOM 1274 O O . TYR A 1 157 ? 4.716 -20.950 7.477 1.00 79.06 157 TYR A O 1
ATOM 1282 N N . ASP A 1 158 ? 5.836 -22.506 6.300 1.00 75.25 158 ASP A N 1
ATOM 1283 C CA . ASP A 1 158 ? 7.042 -22.472 7.137 1.00 75.25 158 ASP A CA 1
ATOM 1284 C C . ASP A 1 158 ? 7.750 -21.119 7.049 1.00 75.25 158 ASP A C 1
ATOM 1286 O O . ASP A 1 158 ? 8.171 -20.567 8.064 1.00 75.25 158 ASP A O 1
ATOM 1290 N N . ALA A 1 159 ? 7.816 -20.536 5.849 1.00 76.62 159 ALA A N 1
ATOM 1291 C CA . ALA A 1 159 ? 8.358 -19.203 5.633 1.00 76.62 159 ALA A CA 1
ATOM 1292 C C . ALA A 1 159 ? 7.560 -18.156 6.418 1.00 76.62 159 ALA A C 1
ATOM 1294 O O . ALA A 1 159 ? 8.163 -17.285 7.040 1.00 76.62 159 ALA A O 1
ATOM 1295 N N . ALA A 1 160 ? 6.225 -18.243 6.436 1.00 74.06 160 ALA A N 1
ATOM 1296 C CA . ALA A 1 160 ? 5.382 -17.333 7.207 1.00 74.06 160 ALA A CA 1
ATOM 1297 C C . ALA A 1 160 ? 5.581 -17.499 8.722 1.00 74.06 160 ALA A C 1
ATOM 1299 O O . ALA A 1 160 ? 5.765 -16.497 9.412 1.00 74.06 160 ALA A O 1
ATOM 1300 N N . GLN A 1 161 ? 5.624 -18.735 9.236 1.00 80.81 161 GLN A N 1
ATOM 1301 C CA . GLN A 1 161 ? 5.906 -18.982 10.655 1.00 80.81 161 GLN A CA 1
ATOM 1302 C C . GLN A 1 161 ? 7.293 -18.481 11.070 1.00 80.81 161 GLN A C 1
ATOM 1304 O O . GLN A 1 161 ? 7.432 -17.794 12.081 1.00 80.81 161 GLN A O 1
ATOM 1309 N N . MET A 1 162 ? 8.326 -18.802 10.290 1.00 79.19 162 MET A N 1
ATOM 1310 C CA . MET A 1 162 ? 9.695 -18.372 10.578 1.00 79.19 162 MET A CA 1
ATOM 1311 C C . MET A 1 162 ? 9.835 -16.856 10.510 1.00 79.19 162 MET A C 1
ATOM 1313 O O . MET A 1 162 ? 10.512 -16.260 11.340 1.00 79.19 162 MET A O 1
ATOM 1317 N N . SER A 1 163 ? 9.148 -16.224 9.565 1.00 76.75 163 SER A N 1
ATOM 1318 C CA . SER A 1 163 ? 9.122 -14.769 9.435 1.00 76.75 163 SER A CA 1
ATOM 1319 C C . SER A 1 163 ? 8.462 -14.094 10.621 1.00 76.75 163 SER A C 1
ATOM 1321 O O . SER A 1 163 ? 8.990 -13.108 11.124 1.00 76.75 163 SER A O 1
ATOM 1323 N N . HIS A 1 164 ? 7.358 -14.662 11.108 1.00 78.25 164 HIS A N 1
ATOM 1324 C CA . HIS A 1 164 ? 6.699 -14.196 12.319 1.00 78.25 164 HIS A CA 1
ATOM 1325 C C . HIS A 1 164 ? 7.642 -14.264 13.528 1.00 78.25 164 HIS A C 1
ATOM 1327 O O . HIS A 1 164 ? 7.845 -13.248 14.185 1.00 78.25 164 HIS A O 1
ATOM 1333 N N . LYS A 1 165 ? 8.327 -15.397 13.736 1.00 79.88 165 LYS A N 1
ATOM 1334 C CA . LYS A 1 165 ? 9.319 -15.552 14.816 1.00 79.88 165 LYS A CA 1
ATOM 1335 C C . LYS A 1 165 ? 10.482 -14.564 14.711 1.00 79.88 165 LYS A C 1
ATOM 1337 O O . LYS A 1 165 ? 10.919 -14.014 15.715 1.00 79.88 165 LYS A O 1
ATOM 1342 N N . ILE A 1 166 ? 10.989 -14.319 13.500 1.00 80.25 166 ILE A N 1
ATOM 1343 C CA . ILE A 1 166 ? 12.041 -13.317 13.265 1.00 80.25 166 ILE A CA 1
ATOM 1344 C C . ILE A 1 166 ? 11.540 -11.928 13.673 1.00 80.25 166 ILE A C 1
ATOM 1346 O O . ILE A 1 166 ? 12.254 -11.200 14.356 1.00 80.25 166 ILE A O 1
ATOM 1350 N N . THR A 1 167 ? 10.312 -11.564 13.295 1.00 79.00 167 THR A N 1
ATOM 1351 C CA . THR A 1 167 ? 9.700 -10.294 13.704 1.00 79.00 167 THR A CA 1
ATOM 1352 C C . THR A 1 167 ? 9.530 -10.201 15.220 1.00 79.00 167 THR A C 1
ATOM 1354 O O . THR A 1 167 ? 9.878 -9.170 15.786 1.00 79.00 167 THR A O 1
ATOM 1357 N N . GLU A 1 168 ? 9.066 -11.258 15.888 1.00 79.88 168 GLU A N 1
ATOM 1358 C CA . GLU A 1 168 ? 8.932 -11.285 17.352 1.00 79.88 168 GLU A CA 1
ATOM 1359 C C . GLU A 1 168 ? 10.274 -11.059 18.058 1.00 79.88 168 GLU A C 1
ATOM 1361 O O . GLU A 1 168 ? 10.353 -10.246 18.976 1.00 79.88 168 GLU A O 1
ATOM 1366 N N . ILE A 1 169 ? 11.345 -11.712 17.596 1.00 78.56 169 ILE A N 1
ATOM 1367 C CA . ILE A 1 169 ? 12.695 -11.512 18.140 1.00 78.56 169 ILE A CA 1
ATOM 1368 C C . ILE A 1 169 ? 13.146 -10.063 17.922 1.00 78.56 169 ILE A C 1
ATOM 1370 O O . ILE A 1 169 ? 13.615 -9.419 18.855 1.00 78.56 169 ILE A O 1
ATOM 1374 N N . LEU A 1 170 ? 12.981 -9.513 16.717 1.00 78.38 170 LEU A N 1
ATOM 1375 C CA . LEU A 1 170 ? 13.381 -8.129 16.435 1.00 78.38 170 LEU A CA 1
ATOM 1376 C C . LEU A 1 170 ? 12.618 -7.116 17.303 1.00 78.38 170 LEU A C 1
ATOM 1378 O O . LEU A 1 170 ? 13.216 -6.155 17.779 1.00 78.38 170 LEU A O 1
ATOM 1382 N N . LEU A 1 171 ? 11.326 -7.347 17.551 1.00 76.88 171 LEU A N 1
ATOM 1383 C CA . LEU A 1 171 ? 10.516 -6.519 18.448 1.00 76.88 171 LEU A CA 1
ATOM 1384 C C . LEU A 1 171 ? 10.925 -6.685 19.917 1.00 76.88 171 LEU A C 1
ATOM 1386 O O . LEU A 1 171 ? 10.920 -5.711 20.669 1.00 76.88 171 LEU A O 1
ATOM 1390 N N . MET A 1 172 ? 11.3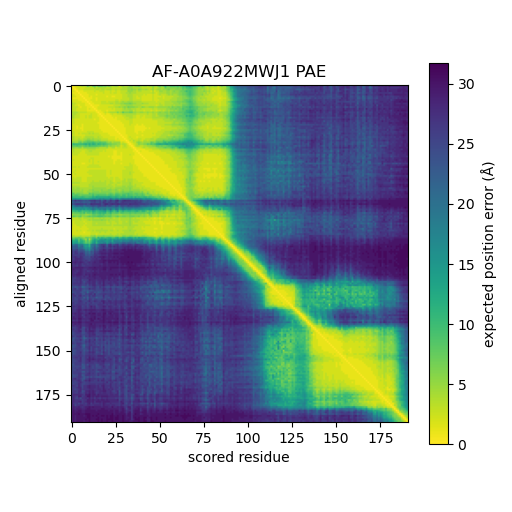10 -7.894 20.333 1.00 79.56 172 MET A N 1
ATOM 1391 C CA . MET A 1 172 ? 11.813 -8.164 21.682 1.00 79.56 172 MET A CA 1
ATOM 1392 C C . MET A 1 172 ? 13.080 -7.360 21.984 1.00 79.56 172 MET A C 1
ATOM 1394 O O . MET A 1 172 ? 13.207 -6.803 23.067 1.00 79.56 172 MET A O 1
ATOM 1398 N N . TYR A 1 173 ? 13.984 -7.253 21.011 1.00 76.88 173 TYR A N 1
ATOM 1399 C CA . TYR A 1 173 ? 15.262 -6.552 21.151 1.00 76.88 173 TYR A CA 1
ATOM 1400 C C . TYR A 1 173 ? 15.229 -5.079 20.715 1.00 76.88 173 TYR A C 1
ATOM 1402 O O . TYR A 1 173 ? 16.281 -4.441 20.638 1.00 76.88 173 TYR A O 1
ATOM 1410 N N . HIS A 1 174 ? 14.047 -4.522 20.441 1.00 78.50 174 HIS A N 1
ATOM 1411 C CA . HIS A 1 174 ? 13.902 -3.100 20.140 1.00 78.50 174 HIS A CA 1
ATOM 1412 C C . HIS A 1 174 ? 14.295 -2.247 21.358 1.00 78.50 174 HIS A C 1
ATOM 1414 O O . HIS A 1 174 ? 13.984 -2.606 22.494 1.00 78.50 174 HIS A O 1
ATOM 1420 N N . GLU A 1 175 ? 14.978 -1.120 21.146 1.00 74.50 175 GLU A N 1
ATOM 1421 C CA . GLU A 1 175 ? 15.527 -0.283 22.231 1.00 74.50 175 GLU A CA 1
ATOM 1422 C C . GLU A 1 175 ? 14.438 0.223 23.189 1.00 74.50 175 GLU A C 1
ATOM 1424 O O . GLU A 1 175 ? 14.633 0.208 24.401 1.00 74.50 175 GLU A O 1
ATOM 1429 N N . ASP A 1 176 ? 13.258 0.551 22.658 1.00 77.62 176 ASP A N 1
ATOM 1430 C CA . ASP A 1 176 ? 12.100 1.001 23.445 1.00 77.62 176 ASP A CA 1
ATOM 1431 C C . ASP A 1 176 ? 11.325 -0.134 24.139 1.00 77.62 176 ASP A C 1
ATOM 1433 O O . ASP A 1 176 ? 10.331 0.120 24.822 1.00 77.62 176 ASP A O 1
ATOM 1437 N N . ASN A 1 177 ? 11.721 -1.398 23.952 1.00 73.12 177 ASN A N 1
ATOM 1438 C CA . ASN A 1 177 ? 11.036 -2.511 24.596 1.00 73.12 177 ASN A CA 1
ATOM 1439 C C . ASN A 1 177 ? 11.522 -2.653 26.055 1.00 73.12 177 ASN A C 1
ATOM 1441 O O . ASN A 1 177 ? 12.703 -2.931 26.283 1.00 73.12 177 ASN A O 1
ATOM 1445 N N . PRO A 1 178 ? 10.639 -2.512 27.064 1.00 75.50 178 PRO A N 1
ATOM 1446 C CA . PRO A 1 178 ? 11.018 -2.650 28.473 1.00 75.50 178 PRO A CA 1
ATOM 1447 C C . PRO A 1 178 ? 11.449 -4.076 28.845 1.00 75.50 178 PRO A C 1
ATOM 1449 O O . PRO A 1 178 ? 12.124 -4.270 29.850 1.00 75.50 178 PRO A O 1
ATOM 1452 N N . LEU A 1 179 ? 11.075 -5.071 28.035 1.00 76.25 179 LEU A N 1
ATOM 1453 C CA . LEU A 1 179 ? 11.487 -6.468 28.177 1.00 76.25 179 LEU A CA 1
ATOM 1454 C C . LEU A 1 179 ? 12.716 -6.807 27.327 1.00 76.25 179 LEU A C 1
ATOM 1456 O O . LEU A 1 179 ? 13.079 -7.978 27.235 1.00 76.25 179 LEU A O 1
ATOM 1460 N N . ASN A 1 180 ? 13.342 -5.812 26.691 1.00 81.19 180 ASN A N 1
ATOM 1461 C CA . ASN A 1 180 ? 14.559 -6.024 25.926 1.00 81.19 180 ASN A CA 1
ATOM 1462 C C . ASN A 1 180 ? 15.647 -6.585 26.849 1.00 81.19 180 ASN A C 1
ATOM 1464 O O . ASN A 1 180 ? 16.075 -5.887 27.773 1.00 81.19 180 ASN A O 1
ATOM 1468 N N . PRO A 1 181 ? 16.145 -7.807 26.597 1.00 78.31 181 PRO A N 1
ATOM 1469 C CA . PRO A 1 181 ? 17.166 -8.419 27.439 1.00 78.31 181 PRO A CA 1
ATOM 1470 C C . PRO A 1 181 ? 18.453 -7.588 27.529 1.00 78.31 181 PRO A C 1
ATOM 1472 O O . PRO A 1 181 ? 19.176 -7.695 28.513 1.00 78.31 181 PRO A O 1
ATOM 1475 N N . ASN A 1 182 ? 18.725 -6.730 26.538 1.00 76.12 182 ASN A N 1
ATOM 1476 C CA . ASN A 1 182 ? 19.878 -5.826 26.540 1.00 76.12 182 ASN A CA 1
ATOM 1477 C C . ASN A 1 182 ? 19.686 -4.602 27.457 1.00 76.12 182 ASN A C 1
ATOM 1479 O O . ASN A 1 182 ? 20.670 -3.967 27.833 1.00 76.12 182 ASN A O 1
ATOM 1483 N N . ASN A 1 183 ? 18.440 -4.268 27.813 1.00 70.44 183 ASN A N 1
ATOM 1484 C CA . ASN A 1 183 ? 18.098 -3.151 28.699 1.00 70.44 183 ASN A CA 1
ATOM 1485 C C . ASN A 1 183 ? 18.064 -3.561 30.176 1.00 70.44 183 ASN A C 1
ATOM 1487 O O . ASN A 1 183 ? 18.125 -2.697 31.053 1.00 70.44 183 ASN A O 1
ATOM 1491 N N . VAL A 1 184 ? 17.997 -4.864 30.466 1.00 64.69 184 VAL A N 1
ATOM 1492 C CA . VAL A 1 184 ? 18.099 -5.394 31.828 1.00 64.69 184 VAL A CA 1
ATOM 1493 C C . VAL A 1 184 ? 19.565 -5.313 32.254 1.00 64.69 184 VAL A C 1
ATOM 1495 O O . VAL A 1 184 ? 20.320 -6.278 32.165 1.00 64.69 184 VAL A O 1
ATOM 1498 N N . LYS A 1 185 ? 20.003 -4.123 32.681 1.00 59.66 185 LYS A N 1
ATOM 1499 C CA . LYS A 1 185 ? 21.267 -3.990 33.405 1.00 59.66 185 LYS A CA 1
ATOM 1500 C C . LYS A 1 185 ? 21.177 -4.848 34.661 1.00 59.66 185 LYS A C 1
ATOM 1502 O O . LYS A 1 185 ? 20.219 -4.763 35.421 1.00 59.66 185 LYS A O 1
ATOM 1507 N N . SER A 1 186 ? 22.179 -5.695 34.826 1.00 55.75 186 SER A N 1
ATOM 1508 C CA . SER A 1 186 ? 22.356 -6.609 35.940 1.00 55.75 186 SER A CA 1
ATOM 1509 C C . SER A 1 186 ? 22.387 -5.850 37.272 1.00 55.75 186 SER A C 1
ATOM 1511 O O . SER A 1 186 ? 23.456 -5.460 37.733 1.00 55.75 186 SER A O 1
ATOM 1513 N N . ASP A 1 187 ? 21.243 -5.709 37.940 1.00 52.19 187 ASP A N 1
ATOM 1514 C CA . ASP A 1 187 ? 21.175 -5.404 39.377 1.00 52.19 187 ASP A CA 1
ATOM 1515 C C . ASP A 1 187 ? 21.511 -6.667 40.197 1.00 52.19 187 ASP A C 1
ATOM 1517 O O . ASP A 1 187 ? 20.785 -7.102 41.086 1.00 52.19 187 ASP A O 1
ATOM 1521 N N . LEU A 1 188 ? 22.647 -7.286 39.868 1.00 53.56 188 LEU A N 1
ATOM 1522 C CA . LEU A 1 188 ? 23.313 -8.309 40.670 1.00 53.56 188 LEU A CA 1
ATOM 1523 C C . LEU A 1 188 ? 24.605 -7.710 41.232 1.00 53.56 188 LEU A C 1
ATOM 1525 O O . LEU A 1 188 ? 25.696 -8.211 40.996 1.00 53.56 188 LEU A O 1
ATOM 1529 N N . ASN A 1 189 ? 24.459 -6.624 41.987 1.00 50.41 189 ASN A N 1
ATOM 1530 C CA . ASN A 1 189 ? 25.355 -6.331 43.100 1.00 50.41 189 ASN A CA 1
ATOM 1531 C C . ASN A 1 189 ? 24.566 -6.616 44.380 1.00 50.41 189 ASN A C 1
ATOM 1533 O O . ASN A 1 189 ? 24.029 -5.715 45.021 1.00 50.41 189 ASN A O 1
ATOM 1537 N N . ILE A 1 190 ? 24.444 -7.905 44.704 1.00 53.94 190 ILE A N 1
ATOM 1538 C CA . ILE A 1 190 ? 24.083 -8.342 46.050 1.00 53.94 190 ILE A CA 1
ATOM 1539 C C . ILE A 1 190 ? 25.400 -8.465 46.820 1.00 53.94 190 ILE A C 1
ATOM 1541 O O . ILE A 1 190 ? 26.165 -9.381 46.538 1.00 53.94 190 ILE A O 1
ATOM 1545 N N . ASN A 1 191 ? 25.585 -7.519 47.748 1.00 46.62 191 ASN A N 1
ATOM 1546 C CA . ASN A 1 191 ? 26.470 -7.485 48.926 1.00 46.62 191 ASN A CA 1
ATOM 1547 C C . ASN A 1 191 ? 27.951 -7.852 48.770 1.00 46.62 191 ASN A C 1
ATOM 1549 O O . ASN A 1 191 ? 28.274 -9.055 48.689 1.00 46.62 191 ASN A O 1
#

InterPro domains:
  IPR006578 MADF domain [PF10545] (2-85)
  IPR006578 MADF domain [PS51029] (1-90)

Foldseek 3Di:
DLVQCLCQAPPDPNVPPPVVQLVVLQVVQVVVDDVGHSVNSSVVVVVVVVVLVVVVVVQVVQVVPPDPDDRDDDPDLCNVVCCSSVVNPPDDDDDPPDPDPPDPPDDDDFDVLLLSLLVVQLVVLVPPDPDPPPQCPDPSNVVSNVLSVVSRVDDNVVSVVVSVVVVVVVVLCDPPHPNNPVPPDDPPPDD

Sequence (191 aa):
MESRPNIWNPKHPKYTSLKYRDKTYAEFASLYGNEFTGQIVKDRWTNIRSTFANYLRKVKKANEAKGDGEPYKVTWHLWDACKFLLKVNKNVQGDDNDYTNNDLKKSLNNNPTCQNIANSILNVFRGVQNDVFGLENTKYGQVGQLVAQKLSQMSSYDAAQMSHKITEILLMYHEDNPLNPNNVKSDLNIN